Protein AF-A0A1G8EL63-F1 (afdb_monomer_lite)

Foldseek 3Di:
DDPPDDDDPVQADPVVRAGDDDDVVRVVRRVSVVVLVVLLVVLQVVCVVVVHDDDPVSSVCVSVVVVPPQDWLLVLLVVVLVVVVVCDPPPDDPVRSVLSVVLSVLVQVLCCVPVVDSTDGLAPDALCVLVSQLVCCCPVVVDDLQSSLVSSVSSQVSNVVCV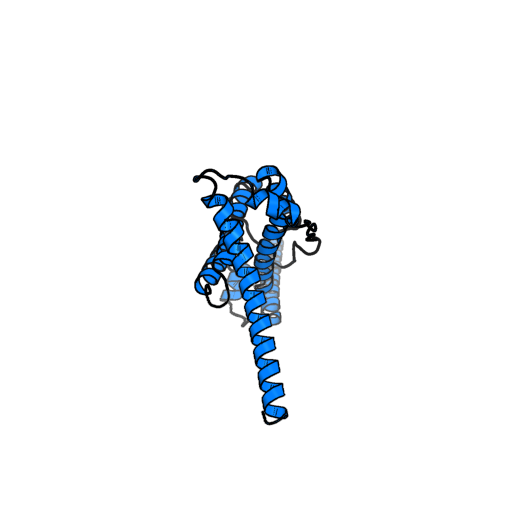VVVSYDDRRCPVPDRDHDDDPDDDQDPVNVVVVVPDPDPPVCCVVVVVVVVVVVVVVVVVVVVVVVVVVVVVVVVCVVVVD

pLDDT: mean 79.7, std 14.16, range [47.16, 96.81]

Organism: NCBI:txid405671

Structure (mmCIF, N/CA/C/O backbone):
data_AF-A0A1G8EL63-F1
#
_entry.id   AF-A0A1G8EL63-F1
#
loop_
_atom_site.group_PDB
_atom_site.id
_atom_site.type_symbol
_atom_site.label_atom_id
_atom_site.label_alt_id
_atom_site.label_comp_id
_atom_site.label_a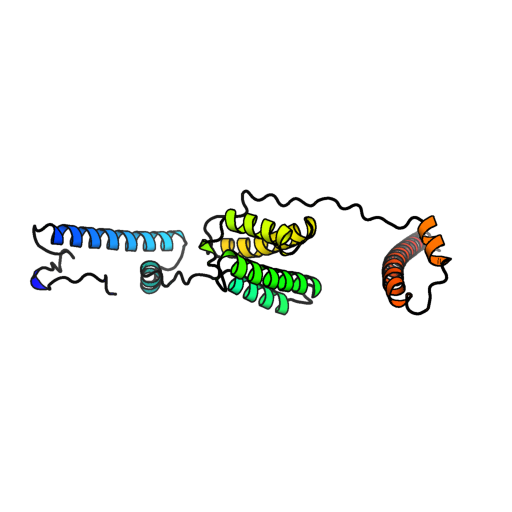sym_id
_atom_site.label_entity_id
_atom_site.label_seq_id
_atom_site.pdbx_PDB_ins_code
_atom_site.Cartn_x
_atom_site.Cartn_y
_atom_site.Cartn_z
_atom_site.occupancy
_atom_site.B_iso_or_equiv
_atom_site.auth_seq_id
_atom_site.auth_comp_id
_atom_site.auth_asym_id
_atom_site.auth_atom_id
_atom_site.pdbx_PDB_model_num
ATOM 1 N N . MET A 1 1 ? -16.552 -9.475 30.074 1.00 50.31 1 MET A N 1
ATOM 2 C CA . MET A 1 1 ? -16.210 -8.304 29.230 1.00 50.31 1 MET A CA 1
ATOM 3 C C . MET A 1 1 ? -16.552 -7.077 30.056 1.00 50.31 1 MET A C 1
ATOM 5 O O . MET A 1 1 ? -17.658 -7.038 30.574 1.00 50.31 1 MET A O 1
ATOM 9 N N . ALA A 1 2 ? -15.619 -6.154 30.283 1.00 59.19 2 ALA A N 1
ATOM 10 C CA . ALA A 1 2 ? -15.883 -4.979 31.113 1.00 59.19 2 ALA A CA 1
ATOM 11 C C . ALA A 1 2 ? -16.175 -3.773 30.214 1.00 59.19 2 ALA A C 1
ATOM 13 O O . ALA A 1 2 ? -15.337 -3.397 29.401 1.00 59.19 2 ALA A O 1
ATOM 14 N N . ILE A 1 3 ? -17.345 -3.158 30.382 1.00 67.31 3 ILE A N 1
ATOM 15 C CA . ILE A 1 3 ? -17.817 -1.971 29.636 1.00 67.31 3 ILE A CA 1
ATOM 16 C C . ILE A 1 3 ? -17.129 -0.666 30.093 1.00 67.31 3 ILE A C 1
ATOM 18 O O . ILE A 1 3 ? -17.584 0.428 29.788 1.00 67.31 3 ILE A O 1
ATOM 22 N N . GLN A 1 4 ? -16.050 -0.781 30.878 1.00 71.62 4 GLN A N 1
ATOM 23 C CA . GLN A 1 4 ? -15.274 0.300 31.508 1.00 71.62 4 GLN A CA 1
ATOM 24 C C . GLN A 1 4 ? -16.064 1.325 32.348 1.00 71.62 4 GLN A C 1
ATOM 26 O O . GLN A 1 4 ? -15.473 2.241 32.911 1.00 71.62 4 GLN A O 1
ATOM 31 N N . ARG A 1 5 ? -17.374 1.140 32.526 1.00 73.81 5 ARG A N 1
ATOM 32 C CA . ARG A 1 5 ? -18.202 1.872 33.488 1.00 73.81 5 ARG A CA 1
ATOM 33 C C . ARG A 1 5 ? -18.641 0.939 34.613 1.00 73.81 5 ARG A C 1
ATOM 35 O O . ARG A 1 5 ? -18.964 -0.222 34.370 1.00 73.81 5 ARG A O 1
ATOM 42 N N . LYS A 1 6 ? -18.621 1.449 35.845 1.00 78.38 6 LYS A N 1
ATOM 43 C CA . LYS A 1 6 ? -18.982 0.712 37.063 1.00 78.38 6 LYS A CA 1
ATOM 44 C C . LYS A 1 6 ? -20.303 1.241 37.615 1.00 78.38 6 LYS A C 1
ATOM 46 O O . LYS A 1 6 ? -20.587 2.430 37.507 1.00 78.38 6 LYS A O 1
ATOM 51 N N . CYS A 1 7 ? -21.082 0.355 38.220 1.00 78.94 7 CYS A N 1
ATOM 52 C CA . CYS A 1 7 ? -22.328 0.676 38.906 1.00 78.94 7 CYS A CA 1
ATOM 53 C C . CYS A 1 7 ? -22.314 -0.000 40.282 1.00 78.94 7 CYS A C 1
ATOM 55 O O . CYS A 1 7 ? -21.786 -1.106 40.415 1.00 78.94 7 CYS A O 1
ATOM 57 N N . SER A 1 8 ? -22.869 0.663 41.297 1.00 80.44 8 SER A N 1
ATOM 58 C CA . SER A 1 8 ? -23.090 0.056 42.613 1.00 80.44 8 SER A CA 1
ATOM 59 C C . SER A 1 8 ? -24.146 -1.054 42.497 1.00 80.44 8 SER A C 1
ATOM 61 O O . SER A 1 8 ? -25.205 -0.785 41.924 1.00 80.44 8 SER A O 1
ATOM 63 N N . PRO A 1 9 ? -23.924 -2.255 43.065 1.00 78.50 9 PRO A N 1
ATOM 64 C CA . PRO A 1 9 ? -24.863 -3.379 42.961 1.00 78.50 9 PRO A CA 1
ATOM 65 C C . PRO A 1 9 ? -26.286 -3.039 43.423 1.00 78.50 9 PRO A C 1
ATOM 67 O O . PRO A 1 9 ? -27.256 -3.456 42.804 1.00 78.50 9 PRO A O 1
ATOM 70 N N . GLU A 1 10 ? -26.408 -2.200 44.451 1.00 80.38 10 GLU A N 1
ATOM 71 C CA . GLU A 1 10 ? -27.679 -1.731 45.027 1.00 80.38 10 GLU A CA 1
ATOM 72 C C . GLU A 1 10 ? -28.549 -0.938 44.043 1.00 80.38 10 GLU A C 1
ATOM 74 O O . GLU A 1 10 ? -29.770 -0.899 44.163 1.00 80.38 10 GLU A O 1
ATOM 79 N N . LYS A 1 11 ? -27.920 -0.280 43.064 1.00 80.00 11 LYS A N 1
ATOM 80 C CA . LYS A 1 11 ? -28.603 0.548 42.062 1.00 80.00 11 LYS A CA 1
ATOM 81 C C . LYS A 1 11 ? -28.827 -0.208 40.758 1.00 80.00 11 LYS A C 1
ATOM 83 O O . LYS A 1 11 ? -29.347 0.378 39.815 1.00 80.00 11 LYS A O 1
ATOM 88 N N . TRP A 1 12 ? -28.436 -1.476 40.669 1.00 86.06 12 TRP A N 1
ATOM 89 C CA . TRP A 1 12 ? -28.591 -2.286 39.468 1.00 86.06 12 TRP A CA 1
ATOM 90 C C . TRP A 1 12 ? -29.893 -3.087 39.502 1.00 86.06 12 TRP A C 1
ATOM 92 O O . TRP A 1 12 ? -30.154 -3.840 40.436 1.00 86.06 12 TRP A O 1
ATOM 102 N N . ASN A 1 13 ? -30.712 -2.969 38.457 1.00 84.88 13 ASN A N 1
ATOM 103 C CA . ASN A 1 13 ? -31.883 -3.817 38.279 1.00 84.88 13 ASN A CA 1
ATOM 104 C C . ASN A 1 13 ? -31.536 -5.015 37.396 1.00 84.88 13 ASN A C 1
ATOM 106 O O . ASN A 1 13 ? -31.496 -4.895 36.172 1.00 84.88 13 ASN A O 1
ATOM 110 N N . THR A 1 14 ? -31.358 -6.189 38.001 1.00 80.06 14 THR A N 1
ATOM 111 C CA . THR A 1 14 ? -31.020 -7.423 37.274 1.00 80.06 14 THR A CA 1
ATOM 112 C C . THR A 1 14 ? -32.102 -7.847 36.280 1.00 80.06 14 THR A C 1
ATOM 114 O O . THR A 1 14 ? -31.771 -8.331 35.204 1.00 80.06 14 THR A O 1
ATOM 117 N N . ARG A 1 15 ? -33.391 -7.626 36.589 1.00 78.69 15 ARG A N 1
ATOM 118 C CA . ARG A 1 15 ? -34.501 -7.971 35.679 1.00 78.69 15 ARG A CA 1
ATOM 119 C C . ARG A 1 15 ? -34.556 -7.069 34.451 1.00 78.69 15 ARG A C 1
ATOM 121 O O . ARG A 1 15 ? -34.859 -7.548 33.367 1.00 78.69 15 ARG A O 1
ATOM 128 N N . LYS A 1 16 ? -34.310 -5.769 34.624 1.00 76.75 16 LYS A N 1
ATOM 129 C CA . LYS A 1 16 ? -34.377 -4.780 33.536 1.00 76.75 16 LYS A CA 1
ATOM 130 C C . LYS A 1 16 ? -33.037 -4.552 32.831 1.00 76.75 16 LYS A C 1
ATOM 132 O O . LYS A 1 16 ? -33.018 -3.913 31.787 1.00 76.75 16 LYS A O 1
ATOM 137 N N . GLY A 1 17 ? -31.928 -5.040 33.390 1.00 78.94 17 GLY A N 1
ATOM 138 C CA . GLY A 1 17 ? -30.587 -4.826 32.843 1.00 78.94 17 GLY A CA 1
ATOM 139 C C . GLY A 1 17 ? -30.173 -3.351 32.813 1.00 78.94 17 GLY A C 1
ATOM 140 O O . GLY A 1 17 ? -29.439 -2.941 31.916 1.00 78.94 17 GLY A O 1
ATOM 141 N N . CYS A 1 18 ? -30.670 -2.542 33.753 1.00 80.75 18 CYS A N 1
ATOM 142 C CA . CYS A 1 18 ? -30.445 -1.098 33.797 1.00 80.75 18 CYS A CA 1
ATOM 143 C C . CYS A 1 18 ? -30.212 -0.605 35.230 1.00 80.75 18 CYS A C 1
ATOM 145 O O . CYS A 1 18 ? -30.605 -1.247 36.205 1.00 80.75 18 CYS A O 1
ATOM 147 N N . MET A 1 19 ? -29.609 0.572 35.370 1.00 84.56 19 MET A N 1
ATOM 148 C CA . MET A 1 19 ? -29.453 1.243 36.657 1.00 84.56 19 MET A CA 1
ATOM 149 C C . MET A 1 19 ? -30.762 1.947 37.058 1.00 84.56 19 MET A C 1
ATOM 151 O O . MET A 1 19 ? -31.431 2.559 36.224 1.00 84.56 19 MET A O 1
ATOM 155 N N . VAL A 1 20 ? -31.144 1.844 38.331 1.00 82.00 20 VAL A N 1
ATOM 156 C CA . VAL A 1 20 ? -32.354 2.433 38.920 1.00 82.00 20 VAL A CA 1
ATOM 157 C C . VAL A 1 20 ? -32.022 3.787 39.530 1.00 82.00 20 VAL A C 1
ATOM 159 O O . VAL A 1 20 ? -31.071 3.927 40.299 1.00 82.00 20 VAL A O 1
ATOM 162 N N . GLY A 1 21 ? -32.828 4.790 39.200 1.00 82.31 21 GLY A N 1
ATOM 163 C CA . GLY A 1 21 ? -32.719 6.131 39.759 1.00 82.31 21 GLY A CA 1
ATOM 164 C C . GLY A 1 21 ? -33.153 7.203 38.769 1.00 82.31 21 GLY A C 1
ATOM 165 O O . GLY A 1 21 ? -33.246 6.968 37.568 1.00 82.31 21 GLY A O 1
ATOM 166 N N . THR A 1 22 ? -33.421 8.393 39.296 1.00 80.31 22 THR A N 1
ATOM 167 C CA . THR A 1 22 ? -33.906 9.553 38.532 1.00 80.31 22 THR A CA 1
ATOM 168 C C . THR A 1 22 ? -32.808 10.564 38.202 1.00 80.31 22 THR A C 1
ATOM 170 O O . THR A 1 22 ? -33.038 11.466 37.399 1.00 80.31 22 THR A O 1
ATOM 173 N N . LYS A 1 23 ? -31.613 10.410 38.795 1.00 86.69 23 LYS A N 1
ATOM 174 C CA . LYS A 1 23 ? -30.457 11.292 38.574 1.00 86.69 23 LYS A CA 1
ATOM 175 C C . LYS A 1 23 ? -29.978 11.222 37.124 1.00 86.69 23 LYS A C 1
ATOM 177 O O . LYS A 1 23 ? -29.984 10.149 36.522 1.00 86.69 23 LYS A O 1
ATOM 182 N N . ASP A 1 24 ? -29.470 12.331 36.600 1.00 82.81 24 ASP A N 1
ATOM 183 C CA . ASP A 1 24 ? -29.005 12.389 35.209 1.00 82.81 24 ASP A CA 1
ATOM 184 C C . ASP A 1 24 ? -27.828 11.446 34.933 1.00 82.81 24 ASP A C 1
ATOM 186 O O . ASP A 1 24 ? -27.796 10.806 33.887 1.00 82.81 24 ASP A O 1
ATOM 190 N N . SER A 1 25 ? -26.959 11.202 35.920 1.00 82.44 25 SER A N 1
ATOM 191 C CA . SER A 1 25 ? -25.900 10.188 35.811 1.00 82.44 25 SER A CA 1
ATOM 192 C C . SER A 1 25 ? -26.428 8.764 35.579 1.00 82.44 25 SER A C 1
ATOM 194 O O . SER A 1 25 ? -25.782 7.963 34.904 1.00 82.44 25 SER A O 1
ATOM 196 N N . VAL A 1 26 ? -27.619 8.441 36.097 1.00 84.44 26 VAL A N 1
ATOM 197 C CA . VAL A 1 26 ? -28.290 7.150 35.872 1.00 84.44 26 VAL A CA 1
ATOM 198 C C . VAL A 1 26 ? -28.862 7.089 34.45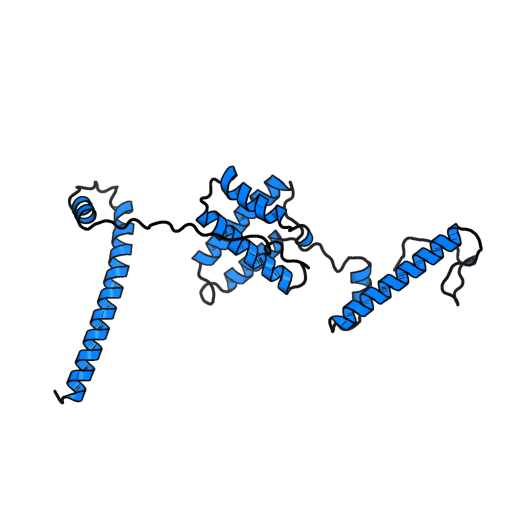7 1.00 84.44 26 VAL A C 1
ATOM 200 O O . VAL A 1 26 ? -28.727 6.066 33.783 1.00 84.44 26 VAL A O 1
ATOM 203 N N . LYS A 1 27 ? -29.458 8.188 33.978 1.00 85.50 27 LYS A N 1
ATOM 204 C CA . LYS A 1 27 ? -29.971 8.287 32.604 1.00 85.50 27 LYS A CA 1
ATOM 205 C C . LYS A 1 27 ? -28.845 8.164 31.580 1.00 85.50 27 LYS A C 1
ATOM 207 O O . LYS A 1 27 ? -28.968 7.367 30.656 1.00 85.50 27 LYS A O 1
ATOM 212 N N . GLU A 1 28 ? -27.732 8.870 31.772 1.00 85.38 28 GLU A N 1
ATOM 213 C CA . GLU A 1 28 ? -26.546 8.774 30.911 1.00 85.38 28 GLU A CA 1
ATOM 214 C C . GLU A 1 28 ? -25.957 7.362 30.889 1.00 85.38 28 GLU A C 1
ATOM 216 O O . GLU A 1 28 ? -25.563 6.857 29.837 1.00 85.38 28 GLU A O 1
ATOM 221 N N . PHE A 1 29 ? -25.898 6.699 32.045 1.00 86.44 29 PHE A N 1
ATOM 222 C CA . PHE A 1 29 ? -25.419 5.324 32.134 1.00 86.44 29 PHE A CA 1
ATOM 223 C C . PHE A 1 29 ? -26.331 4.350 31.378 1.00 86.44 29 PHE A C 1
ATOM 225 O O . PHE A 1 29 ? -25.844 3.518 30.612 1.00 86.44 29 PHE A O 1
ATOM 232 N N . ASN A 1 30 ? -27.648 4.481 31.541 1.00 88.44 30 ASN A N 1
ATOM 233 C CA . ASN A 1 30 ? -28.622 3.658 30.826 1.00 88.44 30 ASN A CA 1
ATOM 234 C C . ASN A 1 30 ? -28.613 3.937 29.316 1.00 88.44 30 ASN A C 1
ATOM 236 O O . ASN A 1 30 ? -28.680 2.996 28.530 1.00 88.44 30 ASN A O 1
ATOM 240 N N . ALA A 1 31 ? -28.458 5.195 28.900 1.00 87.12 31 ALA A N 1
ATOM 241 C CA . ALA A 1 31 ? -28.302 5.562 27.495 1.00 87.12 31 ALA A CA 1
ATOM 242 C C . ALA A 1 31 ? -27.031 4.948 26.887 1.00 87.12 31 ALA A C 1
ATOM 244 O O . ALA A 1 31 ? -27.071 4.404 25.785 1.00 87.12 31 ALA A O 1
ATOM 245 N N . TYR A 1 32 ? -25.917 4.961 27.626 1.00 86.50 32 TYR A N 1
ATOM 246 C CA . TYR A 1 32 ? -24.683 4.290 27.217 1.00 86.50 32 TYR A CA 1
ATOM 247 C C . TYR A 1 32 ? -24.869 2.773 27.072 1.00 86.50 32 TYR A C 1
ATOM 249 O O . TYR A 1 32 ? -24.422 2.196 26.082 1.00 86.50 32 TYR A O 1
ATOM 257 N N . LEU A 1 33 ? -25.545 2.124 28.026 1.00 86.44 33 LEU A N 1
ATOM 258 C CA . LEU A 1 33 ? -25.856 0.693 27.947 1.00 86.44 33 LEU A CA 1
ATOM 259 C C . LEU A 1 33 ? -26.724 0.359 26.736 1.00 86.44 33 LEU A C 1
ATOM 261 O O . LEU A 1 33 ? -26.446 -0.621 26.047 1.00 86.44 33 LEU A O 1
ATOM 265 N N . LEU A 1 34 ? -27.737 1.180 26.460 1.00 87.31 34 LEU A N 1
ATOM 266 C CA . LEU A 1 34 ? -28.600 1.005 25.300 1.00 87.31 34 LEU A CA 1
ATOM 267 C C . LEU A 1 34 ? -27.800 1.145 24.001 1.00 87.31 34 LEU A C 1
ATOM 269 O O . LEU A 1 34 ? -27.847 0.255 23.161 1.00 87.31 34 LEU A O 1
ATOM 273 N N . ALA A 1 35 ? -26.987 2.197 23.868 1.00 86.25 35 ALA A N 1
ATOM 274 C CA . ALA A 1 35 ? -26.111 2.384 22.711 1.00 86.25 35 ALA A CA 1
ATOM 275 C C . ALA A 1 35 ? -25.130 1.212 22.531 1.00 86.25 35 ALA A C 1
ATOM 277 O O . ALA A 1 35 ? -24.866 0.771 21.411 1.00 86.25 35 ALA A O 1
ATOM 278 N N . PHE A 1 36 ? -24.608 0.673 23.635 1.00 85.50 36 PHE A N 1
ATOM 279 C CA . PHE A 1 36 ? -23.743 -0.500 23.616 1.00 85.50 36 PHE A CA 1
ATOM 280 C C . PHE A 1 36 ? -24.485 -1.748 23.120 1.00 85.50 36 PHE A C 1
ATOM 282 O O . PHE A 1 36 ? -23.966 -2.448 22.254 1.00 85.50 36 PHE A O 1
ATOM 289 N N . GLN A 1 37 ? -25.699 -2.009 23.617 1.00 87.31 37 GLN A N 1
ATOM 290 C CA . GLN A 1 37 ? -26.547 -3.107 23.141 1.00 87.31 37 GLN A CA 1
ATOM 291 C C . GLN A 1 37 ? -26.876 -2.963 21.654 1.00 87.31 37 GLN A C 1
ATOM 293 O O . GLN A 1 37 ? -26.709 -3.922 20.905 1.00 87.31 37 GLN A O 1
ATOM 298 N N . THR A 1 38 ? -27.262 -1.769 21.202 1.00 88.06 38 THR A N 1
ATOM 299 C CA . THR A 1 38 ? -27.518 -1.496 19.781 1.00 88.06 38 THR A CA 1
ATOM 300 C C . THR A 1 38 ? -26.311 -1.868 18.926 1.00 88.06 38 THR A C 1
ATOM 302 O O . THR A 1 38 ? -26.453 -2.586 17.942 1.00 88.06 38 THR A O 1
ATOM 305 N N . LYS A 1 39 ? -25.102 -1.492 19.353 1.00 85.06 39 LYS A N 1
ATOM 306 C CA . LYS A 1 39 ? -23.861 -1.826 18.644 1.00 85.06 39 LYS A CA 1
ATOM 307 C C . LYS A 1 39 ? -23.580 -3.334 18.585 1.00 85.06 39 LYS A C 1
ATOM 309 O O . LYS A 1 39 ? -23.062 -3.819 17.581 1.00 85.06 39 LYS A O 1
ATOM 314 N N . VAL A 1 40 ? -23.916 -4.087 19.639 1.00 86.75 40 VAL A N 1
ATOM 315 C CA . VAL A 1 40 ? -23.847 -5.563 19.632 1.00 86.75 40 VAL A CA 1
ATOM 316 C C . VAL A 1 40 ? -24.766 -6.121 18.545 1.00 86.75 40 VAL A C 1
ATOM 318 O O . VAL A 1 40 ? -24.323 -6.931 17.729 1.00 86.75 40 VAL A O 1
ATOM 321 N N . TYR A 1 41 ? -26.021 -5.667 18.513 1.00 88.69 41 TYR A N 1
ATOM 322 C CA . TYR A 1 41 ? -27.010 -6.131 17.541 1.00 88.69 41 TYR A CA 1
ATOM 323 C C . TYR A 1 41 ? -26.654 -5.733 16.105 1.00 88.69 41 TYR A C 1
ATOM 325 O O . TYR A 1 41 ? -26.840 -6.531 15.190 1.00 88.69 41 TYR A O 1
ATOM 333 N N . GLU A 1 42 ? -26.086 -4.547 15.891 1.00 86.62 42 GLU A N 1
ATOM 334 C CA . GLU A 1 42 ? -25.569 -4.123 14.584 1.00 86.62 42 GLU A CA 1
ATOM 335 C C . GLU A 1 42 ? -24.455 -5.048 14.084 1.00 86.62 42 GLU A C 1
ATOM 337 O O . GLU A 1 42 ? -24.495 -5.496 12.939 1.00 86.62 42 GLU A O 1
ATOM 342 N N . ILE A 1 43 ? -23.488 -5.386 14.945 1.00 83.06 43 ILE A N 1
ATOM 343 C CA . ILE A 1 43 ? -22.404 -6.320 14.604 1.00 83.06 43 ILE A CA 1
ATOM 344 C C . ILE A 1 43 ? -22.974 -7.702 14.287 1.00 83.06 43 ILE A C 1
ATOM 346 O O . ILE A 1 43 ? -22.622 -8.288 13.266 1.00 83.06 43 ILE A O 1
ATOM 350 N N . GLN A 1 44 ? -23.881 -8.208 15.124 1.00 85.44 44 GLN A N 1
ATOM 351 C CA . GLN A 1 44 ? -24.549 -9.486 14.885 1.00 85.44 44 GLN A CA 1
ATOM 352 C C . GLN A 1 44 ? -25.278 -9.491 13.534 1.00 85.44 44 GLN A C 1
ATOM 354 O O . GLN A 1 44 ? -25.156 -10.445 12.768 1.00 85.44 44 GLN A O 1
ATOM 359 N N . ARG A 1 45 ? -25.997 -8.412 13.212 1.00 85.88 45 ARG A N 1
ATOM 360 C CA . ARG A 1 45 ? -26.716 -8.265 11.945 1.00 85.88 45 ARG A CA 1
ATOM 361 C C . ARG A 1 45 ? -25.769 -8.201 10.745 1.00 85.88 45 ARG A C 1
ATOM 363 O O . ARG A 1 45 ? -26.069 -8.818 9.725 1.00 85.88 45 ARG A O 1
ATOM 370 N N . SER A 1 46 ? -24.633 -7.507 10.859 1.00 81.88 46 SER A N 1
ATOM 371 C CA . SER A 1 46 ? -23.592 -7.487 9.816 1.00 81.88 46 SER A CA 1
ATOM 372 C C . SER A 1 46 ? -23.057 -8.893 9.554 1.00 81.88 46 SER A C 1
ATOM 374 O O . SER A 1 46 ? -23.043 -9.337 8.412 1.00 81.88 46 SER A O 1
ATOM 376 N N . LEU A 1 47 ? -22.716 -9.633 10.616 1.00 82.19 47 LEU A N 1
ATOM 377 C CA . LEU A 1 47 ? -22.192 -10.998 10.510 1.00 82.19 47 LEU A CA 1
ATOM 378 C C . LEU A 1 47 ? -23.185 -11.952 9.834 1.00 82.19 47 LEU A C 1
ATOM 380 O O . LEU A 1 47 ? -22.788 -12.716 8.958 1.00 82.19 47 LEU A O 1
ATOM 384 N N . LEU A 1 48 ? -24.472 -11.857 10.187 1.00 84.81 48 LEU A N 1
ATOM 385 C CA . LEU A 1 48 ? -25.539 -12.628 9.542 1.00 84.81 48 LEU A CA 1
ATOM 386 C C . LEU A 1 48 ? -25.698 -12.272 8.060 1.00 84.81 48 LEU A C 1
ATOM 388 O O . LEU A 1 48 ? -25.854 -13.161 7.229 1.00 84.81 48 LEU A O 1
ATOM 392 N N . THR A 1 49 ? -25.627 -10.982 7.721 1.00 81.62 49 THR A N 1
ATOM 393 C CA . THR A 1 49 ? -25.731 -10.507 6.329 1.00 81.62 49 THR A CA 1
ATOM 394 C C . THR A 1 49 ? -24.548 -10.985 5.483 1.00 81.62 49 THR A C 1
ATOM 396 O O . THR A 1 49 ? -24.699 -11.273 4.300 1.00 81.62 49 THR A O 1
ATOM 399 N N . GLU A 1 50 ? -23.368 -11.102 6.090 1.00 77.12 50 GLU A N 1
ATOM 400 C CA . GLU A 1 50 ? -22.150 -11.606 5.453 1.00 77.12 50 GLU A CA 1
ATOM 401 C C . GLU A 1 50 ? -22.099 -13.140 5.343 1.00 77.12 50 GLU A C 1
ATOM 403 O O . GLU A 1 50 ? -21.168 -13.663 4.732 1.00 77.12 50 GLU A O 1
ATOM 408 N N . GLY A 1 51 ? -23.078 -13.859 5.908 1.00 75.12 51 GLY A N 1
ATOM 409 C CA . GLY A 1 51 ? -23.129 -15.325 5.911 1.00 75.12 51 GLY A CA 1
ATOM 410 C C . GLY A 1 51 ? -22.161 -15.987 6.898 1.00 75.12 51 GLY A C 1
ATOM 411 O O . GLY A 1 51 ? -21.917 -17.188 6.804 1.00 75.12 51 GLY A O 1
ATOM 412 N N . ASN A 1 52 ? -21.600 -15.225 7.841 1.00 73.38 52 ASN A N 1
ATOM 413 C CA . ASN A 1 52 ? -20.693 -15.751 8.857 1.00 73.38 52 ASN A CA 1
ATOM 414 C C . ASN A 1 52 ? -21.478 -16.430 9.990 1.00 73.38 52 ASN A C 1
ATOM 416 O O . ASN A 1 52 ? -22.540 -15.957 10.402 1.00 73.38 52 ASN A O 1
ATOM 420 N N . LEU A 1 53 ? -20.922 -17.507 10.554 1.00 75.00 53 LEU A N 1
ATOM 421 C CA . LEU A 1 53 ? -21.457 -18.108 11.777 1.00 75.00 53 LEU A CA 1
ATOM 422 C C . LEU A 1 53 ? -21.344 -17.104 12.931 1.00 75.00 53 LEU A C 1
ATOM 424 O O . LEU A 1 53 ? -20.273 -16.556 13.204 1.00 75.00 53 LEU A O 1
ATOM 428 N N . VAL A 1 54 ? -22.466 -16.852 13.605 1.00 76.44 54 VAL A N 1
ATOM 429 C CA . VAL A 1 54 ? -22.522 -15.917 14.730 1.00 76.44 54 VAL A CA 1
ATOM 430 C C . VAL A 1 54 ? -21.911 -16.577 15.962 1.00 76.44 54 VAL A C 1
ATOM 432 O O . VAL A 1 54 ? -22.571 -17.323 16.679 1.00 76.44 54 VAL A O 1
ATOM 435 N N . ASP A 1 55 ? -20.642 -16.273 16.206 1.00 80.12 55 ASP A N 1
ATOM 436 C CA . ASP A 1 55 ? -19.903 -16.690 17.394 1.00 80.12 55 ASP A CA 1
ATOM 437 C C . ASP A 1 55 ? -19.805 -15.520 18.403 1.00 80.12 55 ASP A C 1
ATOM 439 O O . ASP A 1 55 ? -19.387 -14.413 18.032 1.00 80.12 55 ASP A O 1
ATOM 443 N N . PRO A 1 56 ? -20.166 -15.716 19.688 1.00 78.88 56 PRO A N 1
ATOM 444 C CA . PRO A 1 56 ? -19.958 -14.724 20.740 1.00 78.88 56 PRO A CA 1
ATOM 445 C C . PRO A 1 56 ? -18.523 -14.187 20.822 1.00 78.88 56 PRO A C 1
ATOM 447 O O . PRO A 1 56 ? -18.337 -13.001 21.118 1.00 78.88 56 PRO A O 1
ATOM 450 N N . GLU A 1 57 ? -17.496 -14.999 20.539 1.00 76.81 57 GLU A N 1
ATOM 451 C CA . GLU A 1 57 ? -16.117 -14.502 20.498 1.00 76.81 57 GLU A CA 1
ATOM 452 C C . GLU A 1 57 ? -15.868 -13.582 19.303 1.00 76.81 57 GLU A C 1
ATOM 454 O O . GLU A 1 57 ? -15.146 -12.593 19.440 1.00 76.81 57 GLU A O 1
ATOM 459 N N . LEU A 1 58 ? -16.478 -13.861 18.152 1.00 72.50 58 LEU A N 1
ATOM 460 C CA . LEU A 1 58 ? -16.404 -13.023 16.955 1.00 72.50 58 LEU A CA 1
ATOM 461 C C . LEU A 1 58 ? -17.094 -11.670 17.171 1.00 72.50 58 LEU A C 1
ATOM 463 O O . LEU A 1 58 ? -16.528 -10.625 16.839 1.00 72.50 58 LEU A O 1
ATOM 467 N N . ILE A 1 59 ? -18.269 -11.660 17.810 1.00 78.75 59 ILE A N 1
ATOM 468 C CA . ILE A 1 59 ? -18.943 -10.421 18.232 1.00 78.75 59 ILE A CA 1
ATOM 469 C C . ILE A 1 59 ? -18.042 -9.656 19.203 1.00 78.75 59 ILE A C 1
ATOM 471 O O . ILE A 1 59 ? -17.786 -8.468 19.013 1.00 78.75 59 ILE A O 1
ATOM 475 N N . LYS A 1 60 ? -17.496 -10.333 20.221 1.00 77.50 60 LYS A N 1
ATOM 476 C CA . LYS A 1 60 ? -16.602 -9.732 21.219 1.00 77.50 60 LYS A CA 1
ATOM 477 C C . LYS A 1 60 ? -15.361 -9.110 20.573 1.00 77.50 60 LYS A C 1
ATOM 479 O O . LYS A 1 60 ? -14.977 -7.997 20.948 1.00 77.50 60 LYS A O 1
ATOM 484 N N . ARG A 1 61 ? -14.741 -9.800 19.611 1.00 70.00 61 ARG A N 1
ATOM 485 C CA . ARG A 1 61 ? -13.575 -9.336 18.842 1.00 70.00 61 ARG A CA 1
ATOM 486 C C . ARG A 1 61 ? -13.904 -8.117 17.985 1.00 70.00 61 ARG A C 1
ATOM 488 O O . ARG A 1 61 ? -13.159 -7.137 18.032 1.00 70.00 61 ARG A O 1
ATOM 495 N N . ASN A 1 62 ? -15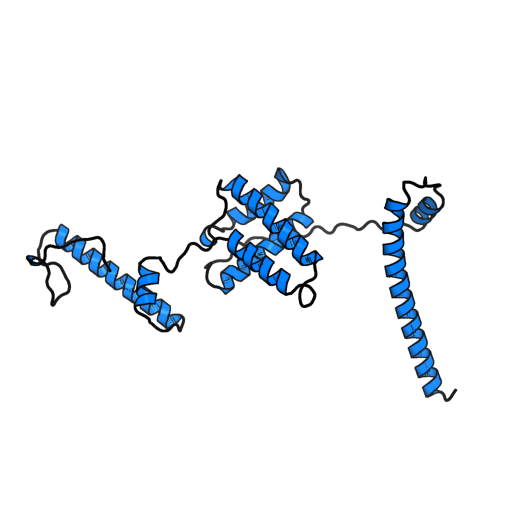.035 -8.131 17.282 1.00 70.38 62 ASN A N 1
ATOM 496 C CA . ASN A 1 62 ? -15.511 -6.990 16.496 1.00 70.38 62 ASN A CA 1
ATOM 497 C C . ASN A 1 62 ? -15.826 -5.774 17.374 1.00 70.38 62 ASN A C 1
ATOM 499 O O . ASN A 1 62 ? -15.489 -4.640 17.033 1.00 70.38 62 ASN A O 1
ATOM 503 N N . LEU A 1 63 ? -16.404 -6.017 18.547 1.00 74.19 63 LEU A N 1
ATOM 504 C CA . LEU A 1 63 ? -16.874 -4.980 19.453 1.00 74.19 63 LEU A CA 1
ATOM 505 C C . LEU A 1 63 ? -15.747 -4.318 20.259 1.00 74.19 63 LEU A C 1
ATOM 507 O O . LEU A 1 63 ? -15.787 -3.114 20.497 1.00 74.19 63 LEU A O 1
ATOM 511 N N . THR A 1 64 ? -14.707 -5.076 20.621 1.00 65.12 64 THR A N 1
ATOM 512 C CA . THR A 1 64 ? -13.461 -4.530 21.205 1.00 65.12 64 THR A CA 1
ATOM 513 C C . THR A 1 64 ? -12.494 -3.973 20.163 1.00 65.12 64 THR A C 1
ATOM 515 O O . THR A 1 64 ? -11.455 -3.434 20.532 1.00 65.12 64 THR A O 1
ATOM 518 N N . GLY A 1 65 ? -12.802 -4.111 18.870 1.00 56.50 65 GLY A N 1
ATOM 519 C CA . GLY A 1 65 ? -11.901 -3.729 17.784 1.00 56.50 65 GLY A CA 1
ATOM 520 C C . GLY A 1 65 ? -10.663 -4.624 17.655 1.00 56.50 65 GLY A C 1
ATOM 521 O O . GLY A 1 65 ? -9.806 -4.327 16.832 1.00 56.50 65 GLY A O 1
ATOM 522 N N . LYS A 1 66 ? -10.566 -5.726 18.416 1.00 50.25 66 LYS A N 1
ATOM 523 C CA . LYS A 1 66 ? -9.438 -6.672 18.355 1.00 50.25 66 LYS A CA 1
ATOM 524 C C . LYS A 1 66 ? -9.393 -7.482 17.058 1.00 50.25 66 LYS A C 1
ATOM 526 O O . LYS A 1 66 ? -8.307 -7.873 16.654 1.00 50.25 66 LYS A O 1
ATOM 531 N N . ASP A 1 67 ? -10.528 -7.670 16.381 1.00 50.03 67 ASP A N 1
ATOM 532 C CA . ASP A 1 67 ? -10.558 -8.257 15.025 1.00 50.03 67 ASP A CA 1
ATOM 533 C C . ASP A 1 67 ? -10.046 -7.283 13.952 1.00 50.03 67 ASP A C 1
ATOM 535 O O . ASP A 1 67 ? -9.717 -7.663 12.834 1.00 50.03 67 ASP A O 1
ATOM 539 N N . ARG A 1 68 ? -9.945 -5.995 14.299 1.00 53.03 68 ARG A N 1
ATOM 540 C CA . ARG A 1 68 ? -9.344 -4.960 13.464 1.00 53.03 68 ARG A CA 1
ATOM 541 C C . ARG A 1 68 ? -7.896 -4.750 13.894 1.00 53.03 68 ARG A C 1
ATOM 543 O O . ARG A 1 68 ? -7.510 -3.607 14.146 1.00 53.03 68 ARG A O 1
ATOM 550 N N . SER A 1 69 ? -7.098 -5.819 13.987 1.00 57.03 69 SER A N 1
ATOM 551 C CA . SER A 1 69 ? -5.649 -5.621 13.958 1.00 57.03 69 SER A CA 1
ATOM 552 C C . SER A 1 69 ? -5.364 -4.763 12.728 1.00 57.03 69 SER A C 1
ATOM 554 O O . SER A 1 69 ? -5.868 -5.030 11.634 1.00 57.03 69 SER A O 1
ATOM 556 N N . ALA A 1 70 ? -4.728 -3.615 12.950 1.00 66.81 70 ALA A N 1
ATOM 557 C CA . ALA A 1 70 ? -4.408 -2.684 11.887 1.00 66.81 70 ALA A CA 1
ATOM 558 C C . ALA A 1 70 ? -3.598 -3.455 10.846 1.00 66.81 70 ALA A C 1
ATOM 560 O O . ALA A 1 70 ? -2.445 -3.783 11.091 1.00 66.81 70 ALA A O 1
ATOM 561 N N . LYS A 1 71 ? -4.229 -3.814 9.726 1.00 84.88 71 LYS A N 1
ATOM 562 C CA . LYS A 1 71 ? -3.532 -4.479 8.637 1.00 84.88 71 LYS A CA 1
ATOM 563 C C . LYS A 1 71 ? -2.577 -3.463 8.036 1.00 84.88 71 LYS A C 1
ATOM 565 O O . LYS A 1 71 ? -3.005 -2.385 7.612 1.00 84.88 71 LYS A O 1
ATOM 570 N N . MET A 1 72 ? -1.296 -3.794 8.077 1.00 90.69 72 MET A N 1
ATOM 571 C CA . MET A 1 72 ? -0.224 -2.922 7.638 1.00 90.69 72 MET A CA 1
ATOM 572 C C . MET A 1 72 ? 0.095 -3.229 6.177 1.00 90.69 72 MET A C 1
ATOM 574 O O . MET A 1 72 ? 0.171 -4.385 5.762 1.00 90.69 72 MET A O 1
ATOM 578 N N . PHE A 1 73 ? 0.166 -2.191 5.350 1.00 94.12 73 PHE A N 1
ATOM 579 C CA . PHE A 1 73 ? 0.206 -2.357 3.904 1.00 94.12 73 PHE A CA 1
ATOM 580 C C . PHE A 1 73 ? 1.537 -2.931 3.421 1.00 94.12 73 PHE A C 1
ATOM 582 O O . PHE A 1 73 ? 1.540 -3.732 2.485 1.00 94.12 73 PHE A O 1
ATOM 589 N N . LEU A 1 74 ? 2.662 -2.531 4.022 1.00 94.44 74 LEU A N 1
ATOM 590 C CA . LEU A 1 74 ? 3.975 -3.026 3.606 1.00 94.44 74 LEU A CA 1
ATOM 591 C C . LEU A 1 74 ? 4.173 -4.479 4.031 1.00 94.44 74 LEU A C 1
ATOM 593 O O . LEU A 1 74 ? 4.693 -5.249 3.230 1.00 94.44 74 LEU A O 1
ATOM 597 N N . GLU A 1 75 ? 3.682 -4.866 5.208 1.00 93.81 75 GLU A N 1
ATOM 598 C CA . GLU A 1 75 ? 3.609 -6.267 5.643 1.00 93.81 75 GLU A CA 1
ATOM 599 C C . GLU A 1 75 ? 2.824 -7.136 4.643 1.00 93.81 75 GLU A C 1
ATOM 601 O O . GLU A 1 75 ? 3.325 -8.154 4.170 1.00 93.81 75 GLU A O 1
ATOM 606 N N . ILE A 1 76 ? 1.633 -6.696 4.220 1.00 93.88 76 ILE A N 1
ATOM 607 C CA . ILE A 1 76 ? 0.839 -7.413 3.203 1.00 93.88 76 ILE A CA 1
ATOM 608 C C . ILE A 1 76 ? 1.590 -7.508 1.870 1.00 93.88 76 ILE A C 1
ATOM 610 O O . ILE A 1 76 ? 1.520 -8.518 1.167 1.00 93.88 76 ILE A O 1
ATOM 614 N N . PHE A 1 77 ? 2.303 -6.449 1.486 1.00 96.44 77 PHE A N 1
ATOM 615 C CA . PHE A 1 77 ? 3.110 -6.450 0.269 1.00 96.44 77 PHE A CA 1
ATOM 616 C C . PHE A 1 77 ? 4.269 -7.459 0.392 1.00 96.44 77 PHE A C 1
ATOM 618 O O . PHE A 1 77 ? 4.548 -8.194 -0.556 1.00 96.44 77 PHE A O 1
ATOM 625 N N . GLU A 1 78 ? 4.934 -7.535 1.544 1.00 96.00 78 GLU A N 1
ATOM 626 C CA . GLU A 1 78 ? 5.974 -8.534 1.822 1.00 96.00 78 GLU A CA 1
ATOM 627 C C . GLU A 1 78 ? 5.447 -9.955 1.692 1.00 96.00 78 GLU A C 1
ATOM 629 O O . GLU A 1 78 ? 5.988 -10.722 0.894 1.00 96.00 78 GLU A O 1
ATOM 634 N N . GLU A 1 79 ? 4.339 -10.263 2.362 1.00 94.62 79 GLU A N 1
ATOM 635 C CA . GLU A 1 79 ? 3.682 -11.567 2.273 1.00 94.62 79 GLU A CA 1
ATOM 636 C C . GLU A 1 79 ? 3.319 -11.910 0.817 1.00 94.62 79 GLU A C 1
ATOM 638 O O . GLU A 1 79 ? 3.550 -13.023 0.335 1.00 94.62 79 GLU A O 1
ATOM 643 N N . HIS A 1 80 ? 2.814 -10.933 0.058 1.00 94.56 80 HIS A N 1
ATOM 644 C CA . HIS A 1 80 ? 2.540 -11.113 -1.365 1.00 94.56 80 HIS A CA 1
ATOM 645 C C . HIS A 1 80 ? 3.802 -11.468 -2.162 1.00 94.56 80 HIS A C 1
ATOM 647 O O . HIS A 1 80 ? 3.763 -12.362 -3.010 1.00 94.56 80 HIS A O 1
ATOM 653 N N . ASN A 1 81 ? 4.925 -10.798 -1.900 1.00 94.75 81 ASN A N 1
ATOM 654 C CA . ASN A 1 81 ? 6.190 -11.074 -2.578 1.00 94.75 81 ASN A CA 1
ATOM 655 C C . ASN A 1 81 ? 6.752 -12.454 -2.213 1.00 94.75 81 ASN A C 1
ATOM 657 O O . ASN A 1 81 ? 7.297 -13.128 -3.087 1.00 94.75 81 ASN A O 1
ATOM 661 N N . GLU A 1 82 ? 6.605 -12.896 -0.965 1.00 95.69 82 GLU A N 1
ATOM 662 C CA . GLU A 1 82 ? 6.991 -14.247 -0.542 1.00 95.69 82 GLU A CA 1
ATOM 663 C C . GLU A 1 82 ? 6.158 -15.316 -1.252 1.00 95.69 82 GLU A C 1
ATOM 665 O O . GLU A 1 82 ? 6.700 -16.284 -1.791 1.00 95.69 82 GLU A O 1
ATOM 670 N N . ASN A 1 83 ? 4.844 -15.109 -1.339 1.00 93.56 83 ASN A N 1
ATOM 671 C CA . ASN A 1 83 ? 3.955 -15.993 -2.085 1.00 93.56 83 ASN A CA 1
ATOM 672 C C . ASN A 1 83 ? 4.304 -16.014 -3.582 1.00 93.56 83 ASN A C 1
ATOM 674 O O . ASN A 1 83 ? 4.371 -17.085 -4.185 1.00 93.56 83 ASN A O 1
ATOM 678 N N . MET A 1 84 ? 4.617 -14.859 -4.180 1.00 93.81 84 MET A N 1
ATOM 679 C CA . MET A 1 84 ? 5.125 -14.790 -5.553 1.00 93.81 84 MET A CA 1
ATOM 680 C C . MET A 1 84 ? 6.445 -15.548 -5.721 1.00 93.81 84 MET A C 1
ATOM 682 O O . MET A 1 84 ? 6.613 -16.228 -6.730 1.00 93.81 84 MET A O 1
ATOM 686 N N . HIS A 1 85 ? 7.366 -15.455 -4.756 1.00 94.12 85 HIS A N 1
ATOM 687 C CA . HIS A 1 85 ? 8.651 -16.158 -4.792 1.00 94.12 85 HIS A CA 1
ATOM 688 C C . HIS A 1 85 ? 8.461 -17.677 -4.863 1.00 94.12 85 HIS A C 1
ATOM 690 O O . HIS A 1 85 ? 9.111 -18.341 -5.667 1.00 94.12 85 HIS A O 1
ATOM 696 N N . ARG A 1 86 ? 7.525 -18.234 -4.085 1.00 94.44 86 ARG A N 1
ATOM 697 C CA . ARG A 1 86 ? 7.190 -19.674 -4.110 1.00 94.44 86 ARG A CA 1
ATOM 698 C C . ARG A 1 86 ? 6.627 -20.147 -5.456 1.00 94.44 86 ARG A C 1
ATOM 700 O O . ARG A 1 86 ? 6.691 -21.334 -5.764 1.00 94.44 86 ARG A O 1
ATOM 707 N N . LEU A 1 87 ? 6.083 -19.227 -6.248 1.00 92.94 87 LEU A N 1
ATOM 708 C CA . LEU A 1 87 ? 5.478 -19.484 -7.556 1.00 92.94 87 LEU A CA 1
ATOM 709 C C . LEU A 1 87 ? 6.403 -19.113 -8.730 1.00 92.94 87 LEU A C 1
ATOM 711 O O . LEU A 1 87 ? 5.979 -19.145 -9.892 1.00 92.94 87 LEU A O 1
ATOM 715 N N . VAL A 1 88 ? 7.667 -18.766 -8.457 1.00 93.44 88 VAL A N 1
ATOM 716 C CA . VAL A 1 88 ? 8.659 -18.508 -9.507 1.00 93.44 88 VAL A CA 1
ATOM 717 C C . VAL A 1 88 ? 8.937 -19.790 -10.292 1.00 93.44 88 VAL A C 1
ATOM 719 O O . VAL A 1 88 ? 9.146 -20.854 -9.719 1.00 93.44 88 VAL A O 1
ATOM 722 N N . GLY A 1 89 ? 8.932 -19.682 -11.621 1.00 87.88 89 GLY A N 1
ATOM 723 C CA . GLY A 1 89 ? 9.099 -20.818 -12.535 1.00 87.88 89 GLY A CA 1
ATOM 724 C C . GLY A 1 89 ? 7.799 -21.557 -12.866 1.00 87.88 89 GLY A C 1
ATOM 725 O O . GLY A 1 89 ? 7.817 -22.430 -13.726 1.00 87.88 89 GLY A O 1
ATOM 726 N N . LYS A 1 90 ? 6.680 -21.184 -12.230 1.00 91.94 90 LYS A N 1
ATOM 727 C CA . LYS A 1 90 ? 5.330 -21.656 -12.570 1.00 91.94 90 LYS A CA 1
ATOM 728 C C . LYS A 1 90 ? 4.503 -20.508 -13.144 1.00 91.94 90 LYS A C 1
ATOM 730 O O . LYS A 1 90 ? 4.374 -20.388 -14.356 1.00 91.94 90 LYS A O 1
ATOM 735 N N . ASP A 1 91 ? 4.060 -19.604 -12.271 1.00 89.12 91 ASP A N 1
ATOM 736 C CA . ASP A 1 91 ? 3.170 -18.492 -12.634 1.00 89.12 91 ASP A CA 1
ATOM 737 C C . ASP A 1 91 ? 3.913 -17.159 -12.774 1.00 89.12 91 ASP A C 1
ATOM 739 O O . ASP A 1 91 ? 3.421 -16.214 -13.395 1.00 89.12 91 ASP A O 1
ATOM 743 N N . TYR A 1 92 ? 5.114 -17.058 -12.194 1.00 91.31 92 TYR A N 1
ATOM 744 C CA . TYR A 1 92 ? 5.901 -15.829 -12.194 1.00 91.31 92 TYR A CA 1
ATOM 745 C C . TYR A 1 92 ? 7.325 -16.044 -12.702 1.00 91.31 92 TYR A C 1
ATOM 747 O O . TYR A 1 92 ? 7.998 -17.025 -12.393 1.00 91.31 92 TYR A O 1
ATOM 755 N N . SER A 1 93 ? 7.822 -15.058 -13.449 1.00 93.38 93 SER A N 1
ATOM 756 C CA . SER A 1 93 ? 9.245 -14.972 -13.779 1.00 93.38 93 SER A CA 1
ATOM 757 C C . SER A 1 93 ? 10.033 -14.336 -12.629 1.00 93.38 93 SER A C 1
ATOM 759 O O . SER A 1 93 ? 9.525 -13.446 -11.936 1.00 93.38 93 SER A O 1
ATOM 761 N N . ALA A 1 94 ? 11.310 -14.703 -12.492 1.00 92.38 94 ALA A N 1
ATOM 762 C CA . ALA A 1 94 ? 12.221 -14.060 -11.543 1.00 92.38 94 ALA A CA 1
ATOM 763 C C . ALA A 1 94 ? 12.304 -12.536 -11.767 1.00 92.38 94 ALA A C 1
ATOM 765 O O . ALA A 1 94 ? 12.269 -11.763 -10.813 1.00 92.38 94 ALA A O 1
ATOM 766 N N . SER A 1 95 ? 12.294 -12.088 -13.032 1.00 92.12 95 SER A N 1
ATOM 767 C CA . SER A 1 95 ? 12.274 -10.659 -13.383 1.00 92.12 95 SER A CA 1
ATOM 768 C C . SER A 1 95 ? 11.043 -9.940 -12.825 1.00 92.12 95 SER A C 1
ATOM 770 O O . SER A 1 95 ? 11.137 -8.807 -12.347 1.00 92.12 95 SER A O 1
ATOM 772 N N . THR A 1 96 ? 9.873 -10.585 -12.864 1.00 91.62 96 THR A N 1
ATOM 773 C CA . THR A 1 96 ? 8.646 -10.025 -12.290 1.00 91.62 96 THR A CA 1
ATOM 774 C C . THR A 1 96 ? 8.796 -9.850 -10.783 1.00 91.62 96 THR A C 1
ATOM 776 O O . THR A 1 96 ? 8.525 -8.756 -10.287 1.00 91.62 96 THR A O 1
ATOM 779 N N . LEU A 1 97 ? 9.296 -10.864 -10.071 1.00 93.81 97 LEU A N 1
ATOM 780 C CA . LEU A 1 97 ? 9.531 -10.777 -8.629 1.00 93.81 97 LEU A CA 1
ATOM 781 C C . LEU A 1 97 ? 10.516 -9.654 -8.276 1.00 93.81 97 LEU A C 1
ATOM 783 O O . LEU A 1 97 ? 10.227 -8.845 -7.396 1.00 93.81 97 LEU A O 1
ATOM 787 N N . THR A 1 98 ? 11.633 -9.526 -8.999 1.00 94.88 98 THR A N 1
ATOM 788 C CA . THR A 1 98 ? 12.600 -8.438 -8.777 1.00 94.88 98 THR A CA 1
ATOM 789 C C . THR A 1 98 ? 11.933 -7.070 -8.893 1.00 94.88 98 THR A C 1
ATOM 791 O O . THR A 1 98 ? 12.153 -6.195 -8.058 1.00 94.88 98 THR A O 1
ATOM 794 N N . LYS A 1 99 ? 11.057 -6.873 -9.887 1.00 93.94 99 LYS A N 1
ATOM 795 C CA . LYS A 1 99 ? 10.324 -5.608 -10.057 1.00 93.94 99 LYS A CA 1
ATOM 796 C C . LYS A 1 99 ? 9.377 -5.323 -8.883 1.00 93.94 99 LYS A C 1
ATOM 798 O O . LYS A 1 99 ? 9.183 -4.155 -8.550 1.00 93.94 99 LYS A O 1
ATOM 803 N N . TYR A 1 100 ? 8.776 -6.349 -8.282 1.00 96.50 100 TYR A N 1
ATOM 804 C CA . TYR A 1 100 ? 7.935 -6.218 -7.087 1.00 96.50 100 TYR A CA 1
ATOM 805 C C . TYR A 1 100 ? 8.762 -5.926 -5.828 1.00 96.50 100 TYR A C 1
ATOM 807 O O . TYR A 1 100 ? 8.426 -5.005 -5.084 1.00 96.50 100 TYR A O 1
ATOM 815 N N . ALA A 1 101 ? 9.897 -6.599 -5.646 1.00 96.12 101 ALA A N 1
ATOM 816 C CA . ALA A 1 101 ? 10.822 -6.335 -4.547 1.00 96.12 101 ALA A CA 1
ATOM 817 C C . ALA A 1 101 ? 11.388 -4.902 -4.596 1.00 96.12 101 ALA A C 1
ATOM 819 O O . ALA A 1 101 ? 11.426 -4.204 -3.582 1.00 96.12 101 ALA A O 1
ATOM 820 N N . THR A 1 102 ? 11.773 -4.410 -5.778 1.00 95.75 102 THR A N 1
ATOM 821 C CA . THR A 1 102 ? 12.233 -3.020 -5.958 1.00 95.75 102 THR A CA 1
ATOM 822 C C . THR A 1 102 ? 11.115 -2.009 -5.687 1.00 95.75 102 THR A C 1
ATOM 824 O O . THR A 1 102 ? 11.360 -0.948 -5.103 1.00 95.75 102 THR A O 1
ATOM 827 N N . CYS A 1 103 ? 9.876 -2.347 -6.063 1.00 96.31 103 CYS A N 1
ATOM 828 C CA . CYS A 1 103 ? 8.698 -1.546 -5.738 1.00 96.31 103 CYS A CA 1
ATOM 829 C C . CYS A 1 103 ? 8.509 -1.416 -4.226 1.00 96.31 103 CYS A C 1
ATOM 831 O O . CYS A 1 103 ? 8.417 -0.297 -3.726 1.00 96.31 103 CYS A O 1
ATOM 833 N N . LEU A 1 104 ? 8.539 -2.535 -3.503 1.00 96.81 104 LEU A N 1
ATOM 834 C CA . LEU A 1 104 ? 8.422 -2.569 -2.047 1.00 96.81 104 LEU A CA 1
ATOM 835 C C . LEU A 1 104 ? 9.515 -1.740 -1.358 1.00 96.81 104 LEU A C 1
ATOM 837 O O . LEU A 1 104 ? 9.214 -0.930 -0.486 1.00 96.81 104 LEU A O 1
ATOM 841 N N . LYS A 1 105 ? 10.777 -1.874 -1.784 1.00 96.00 105 LYS A N 1
ATOM 842 C CA . LYS A 1 105 ? 11.891 -1.076 -1.237 1.00 96.00 105 LYS A CA 1
ATOM 843 C C . LYS A 1 105 ? 11.653 0.425 -1.399 1.00 96.00 105 LYS A C 1
ATOM 845 O O . LYS A 1 105 ? 11.872 1.194 -0.468 1.00 96.00 105 LYS A O 1
ATOM 850 N N . SER A 1 106 ? 11.190 0.844 -2.574 1.00 94.75 106 SER A N 1
ATOM 851 C CA . SER A 1 106 ? 10.910 2.260 -2.843 1.00 94.75 106 SER A CA 1
ATOM 852 C C . SER A 1 106 ? 9.716 2.764 -2.036 1.00 94.75 106 SER A C 1
ATOM 854 O O . SER A 1 106 ? 9.725 3.900 -1.568 1.00 94.75 106 SER A O 1
ATOM 856 N N . LEU A 1 107 ? 8.715 1.908 -1.833 1.00 95.75 107 LEU A N 1
ATOM 857 C CA . LEU A 1 107 ? 7.537 2.222 -1.042 1.00 95.75 107 LEU A CA 1
ATOM 858 C C . LEU A 1 107 ? 7.862 2.367 0.453 1.00 95.75 107 LEU A C 1
ATOM 860 O O . LEU A 1 107 ? 7.405 3.325 1.066 1.00 95.75 107 LEU A O 1
ATOM 864 N N . LYS A 1 108 ? 8.714 1.501 1.019 1.00 95.94 108 LYS A N 1
ATOM 865 C CA . LYS A 1 108 ? 9.236 1.650 2.392 1.00 95.94 108 LYS A CA 1
ATOM 866 C C . LYS A 1 108 ? 9.885 3.017 2.608 1.00 95.94 108 LYS A C 1
ATOM 868 O O . LYS A 1 108 ? 9.583 3.706 3.577 1.00 95.94 108 LYS A O 1
ATOM 873 N N . LEU A 1 109 ? 10.733 3.440 1.668 1.00 95.62 109 LEU A N 1
ATOM 874 C CA . LEU A 1 109 ? 11.381 4.753 1.730 1.00 95.62 109 LEU A CA 1
ATOM 875 C C . LEU A 1 109 ? 10.376 5.905 1.632 1.00 95.62 109 LEU A C 1
ATOM 877 O O . LEU A 1 109 ? 10.528 6.899 2.334 1.00 95.62 109 LEU A O 1
ATOM 881 N N . PHE A 1 110 ? 9.350 5.773 0.789 1.00 95.50 110 PHE A N 1
ATOM 882 C CA . PHE A 1 110 ? 8.277 6.759 0.692 1.00 95.50 110 PHE A CA 1
ATOM 883 C C . PHE A 1 110 ? 7.489 6.882 2.001 1.00 95.50 110 PHE A C 1
ATOM 885 O O . PHE A 1 110 ? 7.293 7.996 2.483 1.00 95.50 110 PHE A O 1
ATOM 892 N N . VAL A 1 111 ? 7.065 5.759 2.590 1.00 94.50 111 VAL A N 1
ATOM 893 C CA . VAL A 1 111 ? 6.289 5.758 3.840 1.00 94.50 111 VAL A CA 1
ATOM 894 C C . VAL A 1 111 ? 7.103 6.394 4.968 1.00 94.50 111 VAL A C 1
ATOM 896 O O . VAL A 1 111 ? 6.617 7.312 5.631 1.00 94.50 111 VAL A O 1
ATOM 899 N N . GLN A 1 112 ? 8.382 6.028 5.087 1.00 93.81 112 GLN A N 1
ATOM 900 C CA . GLN A 1 112 ? 9.295 6.647 6.045 1.00 93.81 112 GLN A CA 1
ATOM 901 C C . GLN A 1 112 ? 9.503 8.146 5.776 1.00 93.81 112 GLN A C 1
ATOM 903 O O . GLN A 1 112 ? 9.587 8.941 6.711 1.00 93.81 112 GLN A O 1
ATOM 908 N N . PHE A 1 113 ? 9.587 8.564 4.511 1.00 93.00 113 PHE A N 1
ATOM 909 C CA . PHE A 1 113 ? 9.770 9.967 4.139 1.00 93.00 113 PHE A CA 1
ATOM 910 C C . PHE A 1 113 ? 8.542 10.820 4.486 1.00 93.00 113 PHE A C 1
ATOM 912 O O . PHE A 1 113 ? 8.696 11.866 5.123 1.00 93.00 113 PHE A O 1
ATOM 919 N N . GLN A 1 114 ? 7.351 10.358 4.098 1.00 91.75 114 GLN A N 1
ATOM 920 C CA . GLN A 1 114 ? 6.100 11.115 4.144 1.00 91.75 114 GLN A CA 1
ATOM 921 C C . GLN A 1 114 ? 5.396 11.037 5.504 1.00 91.75 114 GLN A C 1
ATOM 923 O O . GLN A 1 114 ? 4.901 12.049 5.990 1.00 91.75 114 GLN A O 1
ATOM 928 N N . TYR A 1 115 ? 5.343 9.849 6.109 1.00 89.44 115 TYR A N 1
ATOM 929 C CA . TYR A 1 115 ? 4.560 9.581 7.321 1.00 89.44 115 TYR A CA 1
ATOM 930 C C . TYR A 1 115 ? 5.430 9.395 8.569 1.00 89.44 115 TYR A C 1
ATOM 932 O O . TYR A 1 115 ? 4.896 9.361 9.672 1.00 89.44 115 TYR A O 1
ATOM 940 N N . LYS A 1 116 ? 6.761 9.313 8.412 1.00 90.88 116 LYS A N 1
ATOM 941 C CA . LYS A 1 116 ? 7.731 9.068 9.501 1.00 90.88 116 LYS A CA 1
ATOM 942 C C . LYS A 1 116 ? 7.470 7.770 10.275 1.00 90.88 116 LYS A C 1
ATOM 944 O O . LYS A 1 116 ? 7.903 7.629 11.414 1.00 90.88 116 LYS A O 1
ATOM 949 N N . THR A 1 117 ? 6.793 6.818 9.643 1.00 88.12 117 THR A N 1
ATOM 950 C CA . THR A 1 117 ? 6.509 5.490 10.184 1.00 88.12 117 THR A CA 1
ATOM 951 C C . THR A 1 117 ? 7.198 4.422 9.344 1.00 88.12 117 THR A C 1
ATOM 953 O O . THR A 1 117 ? 7.482 4.629 8.164 1.00 88.12 117 THR A O 1
ATOM 956 N N . SER A 1 118 ? 7.439 3.259 9.947 1.00 88.38 118 SER A N 1
ATOM 957 C CA . SER A 1 118 ? 7.987 2.098 9.243 1.00 88.38 118 SER A CA 1
ATOM 958 C C . SER A 1 118 ? 6.981 1.454 8.289 1.00 88.38 118 SER A C 1
ATOM 960 O O . SER A 1 118 ? 7.394 0.830 7.317 1.00 88.38 118 SER A O 1
ATOM 962 N N . ASP A 1 119 ? 5.682 1.608 8.560 1.00 89.94 119 ASP A N 1
ATOM 963 C CA . ASP A 1 119 ? 4.585 1.024 7.790 1.00 89.94 119 ASP A CA 1
ATOM 964 C C . ASP A 1 119 ? 3.321 1.908 7.893 1.00 89.94 119 ASP A C 1
ATOM 966 O O . ASP A 1 119 ? 3.265 2.858 8.682 1.00 89.94 119 ASP A O 1
ATOM 970 N N . ILE A 1 120 ? 2.315 1.638 7.066 1.00 89.81 120 ILE A N 1
ATOM 971 C CA . ILE A 1 120 ? 1.059 2.376 6.970 1.00 89.81 120 ILE A CA 1
ATOM 972 C C . ILE A 1 120 ? -0.138 1.429 7.071 1.00 89.81 120 ILE A C 1
ATOM 974 O O . ILE A 1 120 ? -0.187 0.378 6.438 1.00 89.81 120 ILE A O 1
ATOM 978 N N . ASN A 1 121 ? -1.142 1.823 7.851 1.00 89.56 121 ASN A N 1
ATOM 979 C CA . ASN A 1 121 ? -2.397 1.085 7.929 1.00 89.56 121 ASN A CA 1
ATOM 980 C C . ASN A 1 121 ? -3.139 1.170 6.587 1.00 89.56 121 ASN A C 1
ATOM 982 O O . ASN A 1 121 ? -3.349 2.268 6.068 1.00 89.56 121 ASN A O 1
ATOM 986 N N . VAL A 1 122 ? -3.605 0.030 6.072 1.00 89.81 122 VAL A N 1
ATOM 987 C CA . VAL A 1 122 ? -4.359 -0.066 4.810 1.00 89.81 122 VAL A CA 1
ATOM 988 C C . VAL A 1 122 ? -5.541 0.909 4.765 1.00 89.81 122 VAL A C 1
ATOM 990 O O . VAL A 1 122 ? -5.824 1.485 3.723 1.00 89.81 122 VAL A O 1
ATOM 993 N N . ARG A 1 123 ? -6.204 1.173 5.896 1.00 84.56 123 ARG A N 1
ATOM 994 C CA . ARG A 1 123 ? -7.355 2.093 5.970 1.00 84.56 123 ARG A CA 1
ATOM 995 C C . ARG A 1 123 ? -7.008 3.567 5.778 1.00 84.56 123 ARG A C 1
ATOM 997 O O . ARG A 1 123 ? -7.907 4.355 5.516 1.00 84.56 123 ARG A O 1
ATOM 1004 N N . LEU A 1 124 ? -5.742 3.940 5.945 1.00 84.06 124 LEU A N 1
ATOM 1005 C CA . LEU A 1 124 ? -5.259 5.304 5.718 1.00 84.06 124 LEU A CA 1
ATOM 1006 C C . LEU A 1 124 ? -4.851 5.535 4.258 1.00 84.06 124 LEU A C 1
ATOM 1008 O O . LEU A 1 124 ? -4.410 6.628 3.909 1.00 84.06 124 LEU A O 1
ATOM 1012 N N . MET A 1 125 ? -4.977 4.516 3.405 1.00 88.88 125 MET A N 1
ATOM 1013 C CA . MET A 1 125 ? -4.687 4.630 1.984 1.00 88.88 125 MET A CA 1
ATOM 1014 C C . MET A 1 125 ? -5.866 5.273 1.262 1.00 88.88 125 MET A C 1
ATOM 1016 O O . MET A 1 125 ? -6.852 4.620 0.930 1.00 88.88 125 MET A O 1
ATOM 1020 N N . ASP A 1 126 ? -5.738 6.565 1.004 1.00 89.06 126 ASP A N 1
ATOM 1021 C CA . ASP A 1 126 ? -6.685 7.365 0.242 1.00 89.06 126 ASP A CA 1
ATOM 1022 C C . ASP A 1 126 ? -6.086 7.794 -1.111 1.00 89.06 126 ASP A C 1
ATOM 1024 O O . ASP A 1 126 ? -4.959 7.451 -1.484 1.00 89.06 126 ASP A O 1
ATOM 1028 N N . PHE A 1 127 ? -6.845 8.579 -1.874 1.00 90.88 127 PHE A N 1
ATOM 1029 C CA . PHE A 1 127 ? -6.360 9.156 -3.129 1.00 90.88 127 PHE A CA 1
ATOM 1030 C C . PHE A 1 127 ? -5.111 10.045 -2.928 1.00 90.88 127 PHE A C 1
ATOM 1032 O O . PHE A 1 127 ? -4.225 10.105 -3.790 1.00 90.88 127 PHE A O 1
ATOM 1039 N N . LYS A 1 128 ? -4.993 10.706 -1.767 1.00 91.25 128 LYS A N 1
ATOM 1040 C CA . LYS A 1 128 ? -3.842 11.550 -1.421 1.00 91.25 128 LYS A CA 1
ATOM 1041 C C . LYS A 1 128 ? -2.567 10.725 -1.261 1.00 91.25 128 LYS A C 1
ATOM 1043 O O . LYS A 1 128 ? -1.513 11.156 -1.729 1.00 91.25 128 LYS A O 1
ATOM 1048 N N . PHE A 1 129 ? -2.649 9.535 -0.671 1.00 92.88 129 PHE A N 1
ATOM 1049 C CA . PHE A 1 129 ? -1.527 8.601 -0.581 1.00 92.88 129 PHE A CA 1
ATOM 1050 C C . PHE A 1 129 ? -0.988 8.249 -1.976 1.00 92.88 129 PHE A C 1
ATOM 1052 O O . PHE A 1 129 ? 0.217 8.333 -2.213 1.00 92.88 129 PHE A O 1
ATOM 1059 N N . ILE A 1 130 ? -1.872 7.931 -2.930 1.00 93.38 130 ILE A N 1
ATOM 1060 C CA . ILE A 1 130 ? -1.479 7.544 -4.297 1.00 93.38 130 ILE A CA 1
ATOM 1061 C C . ILE A 1 130 ? -0.815 8.697 -5.052 1.00 93.38 130 ILE A C 1
ATOM 1063 O O . ILE A 1 130 ? 0.249 8.520 -5.649 1.00 93.38 130 ILE A O 1
ATOM 1067 N N . THR A 1 131 ? -1.412 9.885 -5.002 1.00 93.06 131 THR A N 1
ATOM 1068 C CA . THR A 1 131 ? -0.863 11.080 -5.664 1.00 93.06 131 THR A CA 1
ATOM 1069 C C . THR A 1 131 ? 0.459 11.527 -5.041 1.00 93.06 131 THR A C 1
ATOM 1071 O O . THR A 1 131 ? 1.396 11.884 -5.755 1.00 93.06 131 THR A O 1
ATOM 1074 N N . SER A 1 132 ? 0.589 11.421 -3.717 1.00 94.00 132 SER A N 1
ATOM 1075 C CA . SER A 1 132 ? 1.835 11.717 -3.003 1.00 94.00 132 SER A CA 1
ATOM 1076 C C . SER A 1 132 ? 2.938 10.710 -3.337 1.00 94.00 132 SER A C 1
ATOM 1078 O O . SER A 1 132 ? 4.089 11.107 -3.519 1.00 94.00 132 SER A O 1
ATOM 1080 N N . LEU A 1 133 ? 2.602 9.425 -3.497 1.00 94.38 133 LEU A N 1
ATOM 1081 C CA . LEU A 1 133 ? 3.546 8.408 -3.964 1.00 94.38 133 LEU A CA 1
ATOM 1082 C C . LEU A 1 133 ? 4.031 8.702 -5.391 1.00 94.38 133 LEU A C 1
ATOM 1084 O O . LEU A 1 133 ? 5.228 8.622 -5.666 1.00 94.38 133 LEU A O 1
ATOM 1088 N N . GLU A 1 134 ? 3.123 9.058 -6.302 1.00 93.62 134 GLU A N 1
ATOM 1089 C CA . GLU A 1 134 ? 3.491 9.448 -7.666 1.00 93.62 134 GLU A CA 1
ATOM 1090 C C . GLU A 1 134 ? 4.445 10.651 -7.663 1.00 93.62 134 GLU A C 1
ATOM 1092 O O . GLU A 1 134 ? 5.479 10.629 -8.340 1.00 93.62 134 GLU A O 1
ATOM 1097 N N . MET A 1 135 ? 4.125 11.683 -6.878 1.00 93.94 135 MET A N 1
ATOM 1098 C CA . MET A 1 135 ? 4.949 12.882 -6.753 1.00 93.94 135 MET A CA 1
ATOM 1099 C C . MET A 1 135 ? 6.327 12.558 -6.174 1.00 93.94 135 MET A C 1
ATOM 1101 O O . MET A 1 135 ? 7.336 13.022 -6.705 1.00 93.94 135 MET A O 1
ATOM 1105 N N . TYR A 1 136 ? 6.396 11.722 -5.138 1.00 95.25 136 TYR A N 1
ATOM 1106 C CA . TYR A 1 136 ? 7.653 11.275 -4.540 1.00 95.25 136 TYR A CA 1
ATOM 1107 C C . TYR A 1 136 ? 8.540 10.539 -5.551 1.00 95.25 136 TYR A C 1
ATOM 1109 O O . TYR A 1 136 ? 9.730 10.837 -5.667 1.00 95.25 136 TYR A O 1
ATOM 1117 N N . LEU A 1 137 ? 7.969 9.615 -6.329 1.00 94.19 137 LEU A N 1
ATOM 1118 C CA . LEU A 1 137 ? 8.723 8.854 -7.328 1.00 94.19 137 LEU A CA 1
ATOM 1119 C C . LEU A 1 137 ? 9.304 9.763 -8.420 1.00 94.19 137 LEU A C 1
ATOM 1121 O O . LEU A 1 137 ? 10.454 9.577 -8.819 1.00 94.19 137 LEU A O 1
ATOM 1125 N N . LYS A 1 138 ? 8.547 10.769 -8.871 1.00 92.12 138 LYS A N 1
ATOM 1126 C CA . LYS A 1 138 ? 9.013 11.722 -9.889 1.00 92.12 138 LYS A CA 1
ATOM 1127 C C . LYS A 1 138 ? 10.038 12.720 -9.352 1.00 92.12 138 LYS A C 1
ATOM 1129 O O . LYS A 1 138 ? 11.021 12.986 -10.030 1.00 92.12 138 LYS A O 1
ATOM 1134 N N . THR A 1 139 ? 9.812 13.274 -8.162 1.00 91.75 139 THR A N 1
ATOM 1135 C CA . THR A 1 139 ? 10.613 14.394 -7.634 1.00 91.75 139 THR A CA 1
ATOM 1136 C C . THR A 1 139 ? 11.830 13.923 -6.845 1.00 91.75 139 THR A C 1
ATOM 1138 O O . THR A 1 139 ? 12.944 14.326 -7.147 1.00 91.75 139 THR A O 1
ATOM 1141 N N . GLN A 1 140 ? 11.644 13.031 -5.870 1.00 89.12 140 GLN A N 1
ATOM 1142 C CA . GLN A 1 140 ? 12.708 12.608 -4.953 1.00 89.12 140 GLN A CA 1
ATOM 1143 C C . GLN A 1 140 ? 13.575 11.495 -5.540 1.00 89.12 140 GLN A C 1
ATOM 1145 O O . GLN A 1 140 ? 14.780 11.451 -5.317 1.00 89.12 140 GLN A O 1
ATOM 1150 N N . LYS A 1 141 ? 12.968 10.566 -6.288 1.00 86.50 141 LYS A N 1
ATOM 1151 C CA . LYS A 1 141 ? 13.697 9.460 -6.931 1.00 86.50 141 LYS A CA 1
ATOM 1152 C C . LYS A 1 141 ? 14.094 9.748 -8.380 1.00 86.50 141 LYS A C 1
ATOM 1154 O O . LYS A 1 141 ? 14.838 8.953 -8.947 1.00 86.50 141 LYS A O 1
ATOM 1159 N N . GLY A 1 142 ? 13.595 10.832 -8.983 1.00 88.38 142 GLY A N 1
ATOM 1160 C CA . GLY A 1 142 ? 13.885 11.184 -10.377 1.00 88.38 142 GLY A CA 1
ATOM 1161 C C . GLY A 1 142 ? 13.408 10.137 -11.392 1.00 88.38 142 GLY A C 1
ATOM 1162 O O . GLY A 1 142 ? 13.998 9.986 -12.460 1.00 88.38 142 GLY A O 1
ATOM 1163 N N . VAL A 1 143 ? 12.379 9.352 -11.057 1.00 89.94 143 VAL A N 1
ATOM 1164 C CA . VAL A 1 143 ? 11.922 8.236 -11.891 1.00 89.94 143 VAL A CA 1
ATOM 1165 C C . VAL A 1 143 ? 11.015 8.749 -13.010 1.00 89.94 143 VAL A C 1
ATOM 1167 O O . VAL A 1 143 ? 10.027 9.447 -12.770 1.00 89.94 143 VAL A O 1
ATOM 1170 N N . GLY A 1 144 ? 11.321 8.353 -14.249 1.00 89.06 144 GLY A N 1
ATOM 1171 C CA . GLY A 1 144 ? 10.538 8.724 -15.429 1.00 89.06 144 GLY A CA 1
ATOM 1172 C C . GLY A 1 144 ? 9.075 8.260 -15.367 1.00 89.06 144 GLY A C 1
ATOM 1173 O O . GLY A 1 144 ? 8.748 7.251 -14.739 1.00 89.06 144 GLY A O 1
ATOM 1174 N N . HIS A 1 145 ? 8.188 8.973 -16.071 1.00 88.56 145 HIS A N 1
ATOM 1175 C CA . HIS A 1 145 ? 6.729 8.786 -16.000 1.00 88.56 145 HIS A CA 1
ATOM 1176 C C . HIS A 1 145 ? 6.277 7.327 -16.178 1.00 88.56 145 HIS A C 1
ATOM 1178 O O . HIS A 1 145 ? 5.582 6.791 -15.320 1.00 88.56 145 HIS A O 1
ATOM 1184 N N . ASN A 1 146 ? 6.712 6.653 -17.246 1.00 89.88 146 ASN A N 1
ATOM 1185 C CA . ASN A 1 146 ? 6.298 5.274 -17.534 1.00 89.88 146 ASN A CA 1
ATOM 1186 C C . ASN A 1 146 ? 6.733 4.290 -16.445 1.00 89.88 146 ASN A C 1
ATOM 1188 O O . ASN A 1 146 ? 5.987 3.377 -16.083 1.00 89.88 146 ASN A O 1
ATOM 1192 N N . THR A 1 147 ? 7.930 4.495 -15.899 1.00 90.69 147 THR A N 1
ATOM 1193 C CA . THR A 1 147 ? 8.441 3.686 -14.800 1.00 90.69 147 THR A CA 1
ATOM 1194 C C . THR A 1 147 ? 7.601 3.929 -13.554 1.00 90.69 147 THR A C 1
ATOM 1196 O O . THR A 1 147 ? 7.091 2.960 -13.001 1.00 90.69 147 THR A O 1
ATOM 1199 N N . THR A 1 148 ? 7.349 5.187 -13.180 1.00 93.19 148 THR A N 1
ATOM 1200 C CA . THR A 1 148 ? 6.458 5.564 -12.068 1.00 93.19 148 THR A CA 1
ATOM 1201 C C . THR A 1 148 ? 5.086 4.906 -12.200 1.00 93.19 148 THR A C 1
ATOM 1203 O O . THR A 1 148 ? 4.627 4.240 -11.277 1.00 93.19 148 THR A O 1
ATOM 1206 N N . MET A 1 149 ? 4.476 4.955 -13.382 1.00 94.00 149 MET A N 1
ATOM 1207 C CA . MET A 1 149 ? 3.198 4.290 -13.663 1.00 94.00 149 MET A CA 1
ATOM 1208 C C . MET A 1 149 ? 3.289 2.769 -13.490 1.00 94.00 149 MET A C 1
ATOM 1210 O O . MET A 1 149 ? 2.363 2.131 -12.991 1.00 94.00 149 MET A O 1
ATOM 1214 N N . GLY A 1 150 ? 4.435 2.173 -13.818 1.00 93.56 150 GLY A N 1
ATOM 1215 C CA . GLY A 1 150 ? 4.742 0.778 -13.523 1.00 93.56 150 GLY A CA 1
ATOM 1216 C C . GLY A 1 150 ? 4.815 0.448 -12.026 1.00 93.56 150 GLY A C 1
ATOM 1217 O O . GLY A 1 150 ? 4.458 -0.672 -11.660 1.00 93.56 150 GLY A O 1
ATOM 1218 N N . TYR A 1 151 ? 5.267 1.362 -11.161 1.00 94.69 151 TYR A N 1
ATOM 1219 C CA . TYR A 1 151 ? 5.207 1.196 -9.697 1.00 94.69 151 TYR A CA 1
ATOM 1220 C C . TYR A 1 151 ? 3.762 1.301 -9.209 1.00 94.69 151 TYR A C 1
ATOM 1222 O O . TYR A 1 151 ? 3.276 0.397 -8.532 1.00 94.69 151 TYR A O 1
ATOM 1230 N N . ILE A 1 152 ? 3.046 2.341 -9.644 1.00 94.69 152 ILE A N 1
ATOM 1231 C CA . ILE A 1 152 ? 1.640 2.582 -9.297 1.00 94.69 152 ILE A CA 1
ATOM 1232 C C . ILE A 1 152 ? 0.761 1.372 -9.651 1.00 94.69 152 ILE A C 1
ATOM 1234 O O . ILE A 1 152 ? -0.046 0.943 -8.833 1.00 94.69 152 ILE A O 1
ATOM 1238 N N . LYS A 1 153 ? 0.968 0.738 -10.814 1.00 94.38 153 LYS A N 1
ATOM 1239 C CA . LYS A 1 153 ? 0.258 -0.499 -11.195 1.00 94.38 153 LYS A CA 1
ATOM 1240 C C . LYS A 1 153 ? 0.475 -1.658 -10.217 1.00 94.38 153 LYS A C 1
ATOM 1242 O O . LYS A 1 153 ? -0.455 -2.419 -9.967 1.00 94.38 153 LYS A O 1
ATOM 1247 N N . LYS A 1 154 ? 1.685 -1.812 -9.672 1.00 95.00 154 LYS A N 1
ATOM 1248 C CA . LYS A 1 154 ? 1.980 -2.880 -8.702 1.00 95.00 154 LYS A CA 1
ATOM 1249 C C . LYS A 1 154 ? 1.305 -2.601 -7.369 1.00 95.00 154 LYS A C 1
ATOM 1251 O O . LYS A 1 154 ? 0.651 -3.491 -6.842 1.00 95.00 154 LYS A O 1
ATOM 1256 N N . VAL A 1 155 ? 1.392 -1.360 -6.887 1.00 95.44 155 VAL A N 1
ATOM 1257 C CA . VAL A 1 155 ? 0.680 -0.917 -5.678 1.00 95.44 155 VAL A CA 1
ATOM 1258 C C . VAL A 1 155 ? -0.827 -1.124 -5.843 1.00 95.44 155 VAL A C 1
ATOM 1260 O O . VAL A 1 155 ? -1.455 -1.692 -4.956 1.00 95.44 155 VAL A O 1
ATOM 1263 N N . LYS A 1 156 ? -1.391 -0.781 -7.010 1.00 94.25 156 LYS A N 1
ATOM 1264 C CA . LYS A 1 156 ? -2.805 -1.020 -7.333 1.00 94.25 156 LYS A CA 1
ATOM 1265 C C . LYS A 1 156 ? -3.196 -2.492 -7.213 1.00 94.25 156 LYS A C 1
ATOM 1267 O O . LYS A 1 156 ? -4.243 -2.790 -6.649 1.00 94.25 156 LYS A O 1
ATOM 1272 N N . LYS A 1 157 ? -2.350 -3.420 -7.675 1.00 94.06 157 LYS A N 1
ATOM 1273 C CA . LYS A 1 157 ? -2.608 -4.863 -7.531 1.00 94.06 157 LYS A CA 1
ATOM 1274 C C . LYS A 1 157 ? -2.690 -5.295 -6.060 1.00 94.06 157 LYS A C 1
ATOM 1276 O O . LYS A 1 157 ? -3.587 -6.060 -5.723 1.00 94.06 157 LYS A O 1
ATOM 1281 N N . ILE A 1 158 ? -1.815 -4.783 -5.192 1.00 94.88 158 ILE A N 1
ATOM 1282 C CA . ILE A 1 158 ? -1.868 -5.096 -3.752 1.00 94.88 158 ILE A CA 1
ATOM 1283 C C . ILE A 1 158 ? -3.098 -4.460 -3.096 1.00 94.88 158 ILE A C 1
ATOM 1285 O O . ILE A 1 158 ? -3.783 -5.108 -2.315 1.00 94.88 158 ILE A O 1
ATOM 1289 N N . VAL A 1 159 ? -3.451 -3.225 -3.459 1.00 93.44 159 VAL A N 1
ATOM 1290 C CA . VAL A 1 159 ? -4.665 -2.577 -2.935 1.00 93.44 159 VAL A CA 1
ATOM 1291 C C . VAL A 1 159 ? -5.931 -3.324 -3.350 1.00 93.44 159 VAL A C 1
ATOM 1293 O O . VAL A 1 159 ? -6.795 -3.561 -2.513 1.00 93.44 159 VAL A O 1
ATOM 1296 N N . HIS A 1 160 ? -6.026 -3.779 -4.599 1.00 92.31 160 HIS A N 1
ATOM 1297 C CA . HIS A 1 160 ? -7.136 -4.631 -5.031 1.00 92.31 160 HIS A CA 1
ATOM 1298 C C . HIS A 1 160 ? -7.194 -5.950 -4.249 1.00 92.31 160 HIS A C 1
ATOM 1300 O O . HIS A 1 160 ? -8.283 -6.408 -3.918 1.00 92.31 160 HIS A O 1
ATOM 1306 N N . PHE A 1 161 ? -6.044 -6.540 -3.910 1.00 91.62 161 PHE A N 1
ATOM 1307 C CA . PHE A 1 161 ? -5.995 -7.701 -3.021 1.00 91.62 161 PHE A CA 1
ATOM 1308 C C . PHE A 1 161 ? -6.545 -7.366 -1.623 1.00 91.62 161 PHE A C 1
ATOM 1310 O O . PHE A 1 161 ? -7.348 -8.127 -1.088 1.00 91.62 161 PHE A O 1
ATOM 1317 N N . CYS A 1 162 ? -6.216 -6.203 -1.055 1.00 90.25 162 CYS A N 1
ATOM 1318 C CA . CYS A 1 162 ? -6.794 -5.750 0.216 1.00 90.25 162 CYS A CA 1
ATOM 1319 C C . CYS A 1 162 ? -8.318 -5.546 0.144 1.00 90.25 162 CYS A C 1
ATOM 1321 O O . CYS A 1 162 ? -9.025 -5.874 1.096 1.00 90.25 162 CYS A O 1
ATOM 1323 N N . ILE A 1 163 ? -8.830 -5.021 -0.974 1.00 89.81 163 ILE A N 1
ATOM 1324 C CA . ILE A 1 163 ? -10.273 -4.843 -1.207 1.00 89.81 163 ILE A CA 1
ATOM 1325 C C . ILE A 1 163 ? -10.970 -6.203 -1.322 1.00 89.81 163 ILE A C 1
ATOM 1327 O O . ILE A 1 163 ? -12.002 -6.413 -0.691 1.00 89.81 163 ILE A O 1
ATOM 1331 N N . ALA A 1 164 ? -10.388 -7.154 -2.061 1.00 88.25 164 ALA A N 1
ATOM 1332 C CA . ALA A 1 164 ? -10.929 -8.509 -2.192 1.00 88.25 164 ALA A CA 1
ATOM 1333 C C . ALA A 1 164 ? -11.033 -9.229 -0.834 1.00 88.25 164 ALA A C 1
ATOM 1335 O O . ALA A 1 164 ? -12.005 -9.935 -0.581 1.00 88.25 164 ALA A O 1
ATOM 1336 N N . ASN A 1 165 ? -10.081 -8.980 0.070 1.00 85.19 165 ASN A N 1
ATOM 1337 C CA . ASN A 1 165 ? -10.104 -9.477 1.449 1.00 85.19 165 ASN A CA 1
ATOM 1338 C C . ASN A 1 165 ? -10.973 -8.633 2.408 1.00 85.19 165 ASN A C 1
ATOM 1340 O O . ASN A 1 165 ? -10.955 -8.867 3.615 1.00 85.19 165 ASN A O 1
ATOM 1344 N N . LYS A 1 166 ? -11.718 -7.639 1.902 1.00 82.50 166 LYS A N 1
ATOM 1345 C CA . LYS A 1 166 ? -12.563 -6.715 2.684 1.00 82.50 166 LYS A CA 1
ATOM 1346 C C . LYS A 1 166 ? -11.806 -5.940 3.777 1.00 82.50 166 LYS A C 1
ATOM 1348 O O . LYS A 1 166 ? -12.393 -5.502 4.764 1.00 82.50 166 LYS A O 1
ATOM 1353 N N . TRP A 1 167 ? -10.496 -5.735 3.619 1.00 84.75 167 TRP A N 1
ATOM 1354 C CA . TRP A 1 167 ? -9.699 -4.913 4.544 1.00 84.75 167 TRP A CA 1
ATOM 1355 C C . TRP A 1 167 ? -9.827 -3.417 4.254 1.00 84.75 167 TRP A C 1
ATOM 1357 O O . TRP A 1 167 ? -9.595 -2.588 5.140 1.00 84.75 167 TRP A O 1
ATOM 1367 N N . LEU A 1 168 ? -10.215 -3.084 3.021 1.00 84.19 168 LEU A N 1
ATOM 1368 C CA . LEU A 1 168 ? -10.450 -1.731 2.546 1.00 84.19 168 LEU A CA 1
ATOM 1369 C C . LEU A 1 168 ? -11.856 -1.628 1.943 1.00 84.19 168 LEU A C 1
ATOM 1371 O O . LEU A 1 168 ? -12.227 -2.434 1.095 1.00 84.19 168 LEU A O 1
ATOM 1375 N N . ASN A 1 169 ? -12.621 -0.625 2.378 1.00 79.00 169 ASN A N 1
ATOM 1376 C CA . ASN A 1 169 ? -14.031 -0.469 1.995 1.00 79.00 169 ASN A CA 1
ATOM 1377 C C . ASN A 1 169 ? -14.228 0.272 0.663 1.00 79.00 169 ASN A C 1
ATOM 1379 O O . ASN A 1 169 ? -15.305 0.208 0.084 1.00 79.00 169 ASN A O 1
ATOM 1383 N N . SER A 1 170 ? -13.225 1.027 0.214 1.00 82.25 170 SER A N 1
ATOM 1384 C CA . SER A 1 170 ? -13.311 1.886 -0.967 1.00 82.25 170 SER A CA 1
ATOM 1385 C C . SER A 1 170 ? -12.002 1.847 -1.741 1.00 82.25 170 SER A C 1
ATOM 1387 O O . SER A 1 170 ? -10.937 1.739 -1.136 1.00 82.25 170 SER A O 1
ATOM 1389 N N . ASP A 1 171 ? -12.072 1.936 -3.068 1.00 87.12 171 ASP A N 1
ATOM 1390 C CA . ASP A 1 171 ? -10.885 1.932 -3.920 1.00 87.12 171 ASP A CA 1
ATOM 1391 C C . ASP A 1 171 ? -10.253 3.340 -4.016 1.00 87.12 171 ASP A C 1
ATOM 1393 O O . ASP A 1 171 ? -10.837 4.230 -4.646 1.00 87.12 171 ASP A O 1
ATOM 1397 N N . PRO A 1 172 ? -9.035 3.563 -3.475 1.00 86.69 172 PRO A N 1
ATOM 1398 C CA . PRO A 1 172 ? -8.332 4.841 -3.583 1.00 86.69 172 PRO A CA 1
ATOM 1399 C C . PRO A 1 172 ? -7.853 5.141 -5.011 1.00 86.69 172 PRO A C 1
ATOM 1401 O O . PRO A 1 172 ? -7.463 6.273 -5.302 1.00 86.69 172 PRO A O 1
ATOM 1404 N N . PHE A 1 173 ? -7.884 4.159 -5.920 1.00 86.75 173 PHE A N 1
ATOM 1405 C CA . PHE A 1 173 ? -7.528 4.322 -7.328 1.00 86.75 173 PHE A CA 1
ATOM 1406 C C . PHE A 1 173 ? -8.705 4.684 -8.236 1.00 86.75 173 PHE A C 1
ATOM 1408 O O . PHE A 1 173 ? -8.465 4.876 -9.430 1.00 86.75 173 PHE A O 1
ATOM 1415 N N . MET A 1 174 ? -9.936 4.807 -7.723 1.00 80.38 174 MET A N 1
ATOM 1416 C CA . MET A 1 174 ? -11.121 5.103 -8.546 1.00 80.38 174 MET A CA 1
ATOM 1417 C C . MET A 1 174 ? -10.936 6.342 -9.434 1.00 80.38 174 MET A C 1
ATOM 1419 O O . MET A 1 174 ? -11.230 6.301 -10.625 1.00 80.38 174 MET A O 1
ATOM 1423 N N . ALA A 1 175 ? -10.383 7.422 -8.879 1.00 81.06 175 ALA A N 1
ATOM 1424 C CA . ALA A 1 175 ? -10.126 8.664 -9.613 1.00 81.06 175 ALA A CA 1
ATOM 1425 C C . ALA A 1 175 ? -8.724 8.730 -10.254 1.00 81.06 175 ALA A C 1
ATOM 1427 O O . ALA A 1 175 ? -8.373 9.726 -10.886 1.00 81.06 175 ALA A O 1
ATOM 1428 N N . PHE A 1 176 ? -7.887 7.699 -10.090 1.00 84.62 176 PHE A N 1
ATOM 1429 C CA . PHE A 1 176 ? -6.496 7.733 -10.536 1.00 84.62 176 PHE A CA 1
ATOM 1430 C C . PHE A 1 176 ? -6.335 7.159 -11.949 1.00 84.62 176 PHE A C 1
ATOM 1432 O O . PHE A 1 176 ? -6.472 5.952 -12.177 1.00 84.62 176 PHE A O 1
ATOM 1439 N N . LYS A 1 177 ? -5.965 8.013 -12.910 1.00 79.19 177 LYS A N 1
ATOM 1440 C CA . LYS A 1 177 ? -5.747 7.608 -14.304 1.00 79.19 177 LYS A CA 1
ATOM 1441 C C . LYS A 1 177 ? -4.283 7.247 -14.555 1.00 79.19 177 LYS A C 1
ATOM 1443 O O . LYS A 1 177 ? -3.405 8.102 -14.556 1.00 79.19 177 LYS A O 1
ATOM 1448 N N . VAL A 1 178 ? -4.029 5.971 -14.838 1.00 81.69 178 VAL A N 1
ATOM 1449 C CA . VAL A 1 178 ? -2.696 5.487 -15.227 1.00 81.69 178 VAL A CA 1
ATOM 1450 C C . VAL A 1 178 ? -2.488 5.716 -16.729 1.00 81.69 178 VAL A C 1
ATOM 1452 O O . VAL A 1 178 ? -2.929 4.906 -17.545 1.00 81.69 178 VAL A O 1
ATOM 1455 N N . SER A 1 179 ? -1.816 6.804 -17.106 1.00 80.88 179 SER A N 1
ATOM 1456 C CA . SER A 1 179 ? -1.383 7.059 -18.488 1.00 80.88 179 SER A CA 1
ATOM 1457 C C . SER A 1 179 ? 0.003 6.466 -18.745 1.00 80.88 179 SER A C 1
ATOM 1459 O O . SER A 1 179 ? 0.851 6.473 -17.866 1.00 80.88 179 SER A O 1
ATOM 1461 N N . ILE A 1 180 ? 0.259 5.942 -19.944 1.00 82.25 180 ILE A N 1
ATOM 1462 C CA . ILE A 1 180 ? 1.616 5.588 -20.383 1.00 82.25 180 ILE A CA 1
ATOM 1463 C C . ILE A 1 180 ? 1.927 6.459 -21.589 1.00 82.25 180 ILE A C 1
ATOM 1465 O O . ILE A 1 180 ? 1.175 6.455 -22.564 1.00 82.25 180 ILE A O 1
ATOM 1469 N N . ASN A 1 181 ? 3.049 7.168 -21.541 1.00 82.62 181 ASN A N 1
ATOM 1470 C CA . ASN A 1 181 ? 3.520 7.948 -22.673 1.00 82.62 181 ASN A CA 1
ATOM 1471 C C . ASN A 1 181 ? 4.183 6.992 -23.663 1.00 82.62 181 ASN A C 1
ATOM 1473 O O . ASN A 1 181 ? 5.104 6.259 -23.294 1.00 82.62 181 ASN A O 1
ATOM 1477 N N . LYS A 1 182 ? 3.722 6.976 -24.917 1.00 74.31 182 LYS A N 1
ATOM 1478 C CA . LYS A 1 182 ? 4.371 6.181 -25.964 1.00 74.31 182 LYS A CA 1
ATOM 1479 C C . LYS A 1 182 ? 5.796 6.699 -26.144 1.00 74.31 182 LYS A C 1
ATOM 1481 O O . LYS A 1 182 ? 5.998 7.828 -26.574 1.00 74.31 182 LYS A O 1
ATOM 1486 N N . THR A 1 183 ? 6.778 5.883 -25.788 1.00 70.44 183 THR A N 1
ATOM 1487 C CA . THR A 1 183 ? 8.180 6.170 -26.089 1.00 70.44 183 THR A CA 1
ATOM 1488 C C . THR A 1 183 ? 8.480 5.555 -27.447 1.00 70.44 183 THR A C 1
ATOM 1490 O O . THR A 1 183 ? 8.337 4.341 -27.606 1.00 70.44 183 THR A O 1
ATOM 1493 N N . ALA A 1 184 ? 8.858 6.377 -28.426 1.00 65.44 184 ALA A N 1
ATOM 1494 C CA . ALA A 1 184 ? 9.364 5.874 -29.694 1.00 65.44 184 ALA A CA 1
ATOM 1495 C C . ALA A 1 184 ? 10.661 5.112 -29.405 1.00 65.44 184 ALA A C 1
ATOM 1497 O O . ALA A 1 184 ? 11.638 5.695 -28.937 1.00 65.44 184 ALA A O 1
ATOM 1498 N N . ARG A 1 185 ? 10.657 3.792 -29.613 1.00 62.59 185 ARG A N 1
ATOM 1499 C CA . ARG A 1 185 ? 11.909 3.038 -29.633 1.00 62.59 185 ARG A CA 1
ATOM 1500 C C . ARG A 1 185 ? 12.624 3.437 -30.914 1.00 62.59 185 ARG A C 1
ATOM 1502 O O . ARG A 1 185 ? 12.162 3.093 -31.996 1.00 62.59 185 ARG A O 1
ATOM 1509 N N . THR A 1 186 ? 13.707 4.187 -30.782 1.00 65.69 186 THR A N 1
ATOM 1510 C CA . THR A 1 186 ? 14.632 4.422 -31.886 1.00 65.69 186 THR A CA 1
ATOM 1511 C C . THR A 1 186 ? 15.257 3.083 -32.252 1.00 65.69 186 THR A C 1
ATOM 1513 O O . THR A 1 186 ? 15.896 2.443 -31.414 1.00 65.69 186 THR A O 1
ATOM 1516 N N . PHE A 1 187 ? 15.009 2.630 -33.473 1.00 69.81 187 PHE A N 1
ATOM 1517 C CA . PHE A 1 187 ? 15.760 1.543 -34.081 1.00 69.81 187 PHE A CA 1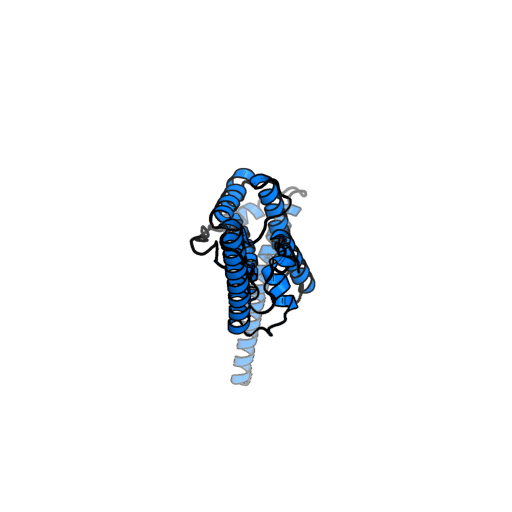
ATOM 1518 C C . PHE A 1 187 ? 16.972 2.143 -34.788 1.00 69.81 187 PHE A C 1
ATOM 1520 O O . PHE A 1 187 ? 16.918 3.286 -35.240 1.00 69.81 187 PHE A O 1
ATOM 1527 N N . LEU A 1 188 ? 18.063 1.384 -34.848 1.00 75.44 188 LEU A N 1
ATOM 1528 C CA . LEU A 1 188 ? 19.191 1.758 -35.689 1.00 75.44 188 LEU A CA 1
ATOM 1529 C C . LEU A 1 188 ? 18.760 1.584 -37.144 1.00 75.44 188 LEU A C 1
ATOM 1531 O O . LEU A 1 188 ? 18.239 0.532 -37.513 1.00 75.44 188 LEU A O 1
ATOM 1535 N N . SER A 1 189 ? 18.953 2.614 -37.958 1.00 74.56 189 SER A N 1
ATOM 1536 C CA . SER A 1 189 ? 18.826 2.496 -39.410 1.00 74.56 189 SER A CA 1
ATOM 1537 C C . SER A 1 189 ? 19.954 1.630 -39.985 1.00 74.56 189 SER A C 1
ATOM 1539 O O . SER A 1 189 ? 21.021 1.508 -39.381 1.00 74.56 189 SER A O 1
ATOM 1541 N N . ASP A 1 190 ? 19.768 1.075 -41.186 1.00 71.88 190 ASP A N 1
ATOM 1542 C CA . ASP A 1 190 ? 20.796 0.256 -41.857 1.00 71.88 190 ASP A CA 1
ATOM 1543 C C . ASP A 1 190 ? 22.131 1.000 -42.021 1.00 71.88 190 ASP A C 1
ATOM 1545 O O . ASP A 1 190 ? 23.212 0.412 -41.964 1.00 71.88 190 ASP A O 1
ATOM 1549 N N . ILE A 1 191 ? 22.061 2.323 -42.183 1.00 76.44 191 ILE A N 1
ATOM 1550 C CA . ILE A 1 191 ? 23.225 3.204 -42.294 1.00 76.44 191 ILE A CA 1
ATOM 1551 C C . ILE A 1 191 ? 23.943 3.322 -40.944 1.00 76.44 191 ILE A C 1
ATOM 1553 O O . ILE A 1 191 ? 25.171 3.262 -40.889 1.00 76.44 191 ILE A O 1
ATOM 1557 N N . GLU A 1 192 ? 23.204 3.473 -39.844 1.00 74.94 192 GLU A N 1
ATOM 1558 C CA . GLU A 1 192 ? 23.779 3.507 -38.493 1.00 74.94 192 GLU A CA 1
ATOM 1559 C C . GLU A 1 192 ? 24.357 2.149 -38.086 1.00 74.94 192 GLU A C 1
ATOM 1561 O O . GLU A 1 192 ? 25.410 2.110 -37.450 1.00 74.94 192 GLU A O 1
ATOM 1566 N N . MET A 1 193 ? 23.728 1.049 -38.514 1.00 73.56 193 MET A N 1
ATOM 1567 C CA . MET A 1 193 ? 24.258 -0.305 -38.348 1.00 73.56 193 MET A CA 1
ATOM 1568 C C . MET A 1 193 ? 25.595 -0.476 -39.073 1.00 73.56 193 MET A C 1
ATOM 1570 O O . MET A 1 193 ? 26.570 -0.868 -38.436 1.00 73.56 193 MET A O 1
ATOM 1574 N N . LYS A 1 194 ? 25.689 -0.104 -40.358 1.00 72.69 194 LYS A N 1
ATOM 1575 C CA . LYS A 1 194 ? 26.956 -0.167 -41.113 1.00 72.69 194 LYS A CA 1
ATOM 1576 C C . LYS A 1 194 ? 28.056 0.685 -40.476 1.00 72.69 194 LYS A C 1
ATOM 1578 O O . LYS A 1 194 ? 29.165 0.201 -40.277 1.00 72.69 194 LYS A O 1
ATOM 1583 N N . ARG A 1 195 ? 27.729 1.908 -40.041 1.00 74.75 195 ARG A N 1
ATOM 1584 C CA . ARG A 1 195 ? 28.670 2.798 -39.331 1.00 74.75 195 ARG A CA 1
ATOM 1585 C C . ARG A 1 195 ? 29.169 2.225 -38.004 1.00 74.75 195 ARG A C 1
ATOM 1587 O O . ARG A 1 195 ? 30.284 2.536 -37.591 1.00 74.75 195 ARG A O 1
ATOM 1594 N N . LEU A 1 196 ? 28.348 1.440 -37.308 1.00 71.56 196 LEU A N 1
ATOM 1595 C CA . LEU A 1 196 ? 28.755 0.739 -36.088 1.00 71.56 196 LEU A CA 1
ATOM 1596 C C . LEU A 1 196 ? 29.673 -0.447 -36.395 1.00 71.56 196 LEU A C 1
ATOM 1598 O O . LEU A 1 196 ? 30.587 -0.699 -35.617 1.00 71.56 196 LEU A O 1
ATOM 1602 N N . THR A 1 197 ? 29.454 -1.145 -37.512 1.00 67.06 197 THR A N 1
ATOM 1603 C CA . THR A 1 197 ? 30.291 -2.271 -37.956 1.00 67.06 197 THR A CA 1
ATOM 1604 C C . THR A 1 197 ? 31.657 -1.822 -38.481 1.00 67.06 197 THR A C 1
ATOM 1606 O O . THR A 1 197 ? 32.646 -2.508 -38.259 1.00 67.06 197 THR A O 1
ATOM 1609 N N . GLU A 1 198 ? 31.725 -0.666 -39.144 1.00 71.00 198 GLU A N 1
ATOM 1610 C CA . GLU A 1 198 ? 32.960 -0.102 -39.716 1.00 71.00 198 GLU A CA 1
ATOM 1611 C C . GLU A 1 198 ? 33.822 0.654 -38.691 1.00 71.00 198 GLU A C 1
ATOM 1613 O O . GLU A 1 198 ? 34.975 0.988 -38.965 1.00 71.00 198 GLU A O 1
ATOM 1618 N N . LYS A 1 199 ? 33.283 0.947 -37.501 1.00 69.19 199 LYS A N 1
ATOM 1619 C CA . LYS A 1 199 ? 34.059 1.568 -36.427 1.00 69.19 199 LYS A CA 1
ATOM 1620 C C . LYS A 1 199 ? 34.981 0.542 -35.779 1.00 69.19 199 LYS A C 1
ATOM 1622 O O . LYS A 1 199 ? 34.525 -0.446 -35.211 1.00 69.19 199 LYS A O 1
ATOM 1627 N N . ASP A 1 200 ? 36.272 0.854 -35.774 1.00 55.75 200 ASP A N 1
ATOM 1628 C CA . ASP A 1 200 ? 37.299 0.061 -35.106 1.00 55.75 200 ASP A CA 1
ATOM 1629 C C . ASP A 1 200 ? 37.198 0.256 -33.581 1.00 55.75 200 ASP A C 1
ATOM 1631 O O . ASP A 1 200 ? 37.744 1.189 -32.981 1.00 55.75 200 ASP A O 1
ATOM 1635 N N . LEU A 1 201 ? 36.362 -0.562 -32.944 1.00 58.72 201 LEU A N 1
ATOM 1636 C CA . LEU A 1 201 ? 36.107 -0.495 -31.510 1.00 58.72 201 LEU A CA 1
ATOM 1637 C C . LEU A 1 201 ? 37.273 -1.150 -30.763 1.00 58.72 201 LEU A C 1
ATOM 1639 O O . LEU A 1 201 ? 37.653 -2.288 -31.032 1.00 58.72 201 LEU A O 1
ATOM 1643 N N . LYS A 1 202 ? 37.850 -0.459 -29.776 1.00 53.75 202 LYS A N 1
ATOM 1644 C CA . LYS A 1 202 ? 38.927 -1.032 -28.954 1.00 53.75 202 LYS A CA 1
ATOM 1645 C C . LYS A 1 202 ? 38.380 -2.171 -28.084 1.00 53.75 202 LYS A C 1
ATOM 1647 O O . LYS A 1 202 ? 37.249 -2.109 -27.609 1.00 53.75 202 LYS A O 1
ATOM 1652 N N . PHE A 1 203 ? 39.199 -3.197 -27.832 1.00 50.94 203 PHE A N 1
ATOM 1653 C CA . PHE A 1 203 ? 38.833 -4.479 -27.192 1.00 50.94 203 PHE A CA 1
ATOM 1654 C C . PHE A 1 203 ? 38.030 -4.366 -25.864 1.00 50.94 203 PHE A C 1
ATOM 1656 O O . PHE A 1 203 ? 37.289 -5.277 -25.503 1.00 50.94 203 PHE A O 1
ATOM 1663 N N . GLY A 1 204 ? 38.103 -3.231 -25.153 1.00 52.31 204 GLY A N 1
ATOM 1664 C CA . GLY A 1 204 ? 37.314 -2.951 -23.941 1.00 52.31 204 GLY A CA 1
ATOM 1665 C C . GLY A 1 204 ? 35.834 -2.587 -24.166 1.00 52.31 204 GLY A C 1
ATOM 1666 O O . GLY A 1 204 ? 35.016 -2.807 -23.271 1.00 52.31 204 GLY A O 1
ATOM 1667 N N . ASP A 1 205 ? 35.459 -2.093 -25.351 1.00 53.94 205 ASP A N 1
ATOM 1668 C CA . ASP A 1 205 ? 34.092 -1.644 -25.676 1.00 53.94 205 ASP A CA 1
ATOM 1669 C C . ASP A 1 205 ? 33.191 -2.765 -26.228 1.00 53.94 205 ASP A C 1
ATOM 1671 O O . ASP A 1 205 ? 31.959 -2.694 -26.137 1.00 53.94 205 ASP A O 1
ATOM 1675 N N . TRP A 1 206 ? 33.786 -3.865 -26.702 1.00 49.75 206 TRP A N 1
ATOM 1676 C CA . TRP A 1 206 ? 33.071 -5.033 -27.232 1.00 49.75 206 TRP A CA 1
ATOM 1677 C C . TRP A 1 206 ? 32.194 -5.734 -26.197 1.00 49.75 206 TRP A C 1
ATOM 1679 O O . TRP A 1 206 ? 31.179 -6.319 -26.557 1.00 49.75 206 TRP A O 1
ATOM 1689 N N . ARG A 1 207 ? 32.511 -5.647 -24.899 1.00 47.16 207 ARG A N 1
ATOM 1690 C CA . ARG A 1 207 ? 31.656 -6.237 -23.853 1.00 47.16 207 ARG A CA 1
ATOM 1691 C C . ARG A 1 207 ? 30.318 -5.509 -23.706 1.00 47.16 207 ARG A C 1
ATOM 1693 O O . ARG A 1 207 ? 29.327 -6.136 -23.347 1.00 47.16 207 ARG A O 1
ATOM 1700 N N . LYS A 1 208 ? 30.273 -4.205 -23.998 1.00 49.47 208 LYS A N 1
ATOM 1701 C CA . LYS A 1 208 ? 29.049 -3.390 -23.914 1.00 49.47 208 LYS A CA 1
ATOM 1702 C C . LYS A 1 208 ? 28.206 -3.500 -25.187 1.00 49.47 208 LYS A C 1
ATOM 1704 O O . LYS A 1 208 ? 26.984 -3.599 -25.101 1.00 49.47 208 LYS A O 1
ATOM 1709 N N . LEU A 1 209 ? 28.853 -3.535 -26.353 1.00 50.06 209 LEU A N 1
ATOM 1710 C CA . LEU A 1 209 ? 28.186 -3.653 -27.657 1.00 50.06 209 LEU A CA 1
ATOM 1711 C C . LEU A 1 209 ? 27.834 -5.101 -28.029 1.00 50.06 209 LEU A C 1
ATOM 1713 O O . LEU A 1 209 ? 26.762 -5.346 -28.575 1.00 50.06 209 LEU A O 1
ATOM 1717 N N . GLY A 1 210 ? 28.670 -6.072 -27.657 1.00 50.69 210 GLY A N 1
ATOM 1718 C CA . GLY A 1 210 ? 28.476 -7.494 -27.949 1.00 50.69 210 GLY A CA 1
ATOM 1719 C C . GLY A 1 210 ? 27.236 -8.092 -27.285 1.00 50.69 210 GLY A C 1
ATOM 1720 O O . GLY A 1 210 ? 26.546 -8.891 -27.907 1.00 50.69 210 GLY A O 1
ATOM 1721 N N . ILE A 1 211 ? 26.874 -7.648 -26.076 1.00 51.09 211 ILE A N 1
ATOM 1722 C CA . ILE A 1 211 ? 25.621 -8.067 -25.418 1.00 51.09 211 ILE A CA 1
ATOM 1723 C C . ILE A 1 211 ? 24.397 -7.508 -26.164 1.00 51.09 211 ILE A C 1
ATOM 1725 O O . ILE A 1 211 ? 23.389 -8.199 -26.289 1.00 51.09 211 ILE A O 1
ATOM 1729 N N . CYS A 1 212 ? 24.479 -6.289 -26.705 1.00 51.28 212 CYS A N 1
ATOM 1730 C CA . CYS A 1 212 ? 23.381 -5.698 -27.475 1.00 51.28 212 CYS A CA 1
ATOM 1731 C C . CYS A 1 212 ? 23.215 -6.371 -28.847 1.00 51.28 212 CYS A C 1
ATOM 1733 O O . CYS A 1 212 ? 22.095 -6.693 -29.234 1.00 51.28 212 CYS A O 1
ATOM 1735 N N . LEU A 1 213 ? 24.315 -6.643 -29.555 1.00 52.66 213 LEU A N 1
ATOM 1736 C CA . LEU A 1 213 ? 24.295 -7.315 -30.859 1.00 52.66 213 LEU A CA 1
ATOM 1737 C C . LEU A 1 213 ? 23.862 -8.784 -30.756 1.00 52.66 213 LEU A C 1
ATOM 1739 O O . LEU A 1 213 ? 23.069 -9.235 -31.578 1.00 52.66 213 LEU A O 1
ATOM 1743 N N . PHE A 1 214 ? 24.298 -9.518 -29.727 1.00 52.28 214 PHE A N 1
ATOM 1744 C CA . PHE A 1 214 ? 23.912 -10.922 -29.544 1.00 52.28 214 PHE A CA 1
ATOM 1745 C C . PHE A 1 214 ? 22.418 -11.083 -29.213 1.00 52.28 214 PHE A C 1
ATOM 1747 O O . PHE A 1 214 ? 21.774 -12.018 -29.684 1.00 52.28 214 PHE A O 1
ATOM 1754 N N . LEU A 1 215 ? 21.829 -10.149 -28.456 1.00 48.09 215 LEU A N 1
ATOM 1755 C CA . LEU A 1 215 ? 20.395 -10.174 -28.137 1.00 48.09 215 LEU A CA 1
ATOM 1756 C C . LEU A 1 215 ? 19.506 -9.791 -29.330 1.00 48.09 215 LEU A C 1
ATOM 1758 O O . LEU A 1 215 ? 18.419 -10.344 -29.472 1.00 48.09 215 LEU A O 1
ATOM 1762 N N . VAL A 1 216 ? 19.958 -8.886 -30.203 1.00 56.38 216 VAL A N 1
ATOM 1763 C CA . VAL A 1 216 ? 19.226 -8.540 -31.436 1.00 56.38 216 VAL A CA 1
ATOM 1764 C C . VAL A 1 216 ? 19.335 -9.676 -32.458 1.00 56.38 216 VAL A C 1
ATOM 1766 O O . VAL A 1 216 ? 18.320 -10.135 -32.976 1.00 56.38 216 VAL A O 1
ATOM 1769 N N . ALA A 1 217 ? 20.539 -10.218 -32.663 1.00 52.94 217 ALA A N 1
ATOM 1770 C CA . ALA A 1 217 ? 20.765 -11.308 -33.606 1.00 52.94 217 ALA A CA 1
ATOM 1771 C C . ALA A 1 217 ? 20.021 -12.598 -33.222 1.00 52.94 217 ALA A C 1
ATOM 1773 O O . ALA A 1 217 ? 19.497 -13.276 -34.098 1.00 52.94 217 ALA A O 1
ATOM 1774 N N . THR A 1 218 ? 19.922 -12.941 -31.932 1.00 52.53 218 THR A N 1
ATOM 1775 C CA . THR A 1 218 ? 19.217 -14.164 -31.494 1.00 52.53 218 THR A CA 1
ATOM 1776 C C . THR A 1 218 ? 17.694 -14.060 -31.609 1.00 52.53 218 THR A C 1
ATOM 1778 O O . THR A 1 218 ? 17.042 -15.067 -31.894 1.00 52.53 218 THR A O 1
ATOM 1781 N N . GLN A 1 219 ? 17.119 -12.860 -31.470 1.00 52.19 219 GLN A N 1
ATOM 1782 C CA . GLN A 1 219 ? 15.691 -12.625 -31.701 1.00 52.19 219 GLN A CA 1
ATOM 1783 C C . GLN A 1 219 ? 15.340 -12.751 -33.197 1.00 52.19 219 GLN A C 1
ATOM 1785 O O . GLN A 1 219 ? 14.335 -13.377 -33.546 1.00 52.19 219 GLN A O 1
ATOM 1790 N N . ASP A 1 220 ? 16.193 -12.228 -34.083 1.00 50.38 220 ASP A N 1
ATOM 1791 C CA . ASP A 1 220 ? 15.997 -12.312 -35.536 1.00 50.38 220 ASP A CA 1
ATOM 1792 C C . ASP A 1 220 ? 16.289 -13.714 -36.092 1.00 50.38 220 ASP A C 1
ATOM 1794 O O . ASP A 1 220 ? 15.495 -14.234 -36.876 1.00 50.38 220 ASP A O 1
ATOM 1798 N N . LEU A 1 221 ? 17.348 -14.393 -35.629 1.00 52.59 221 LEU A N 1
ATOM 1799 C CA . LEU A 1 221 ? 17.659 -15.776 -36.023 1.00 52.59 221 LEU A CA 1
ATOM 1800 C C . LEU A 1 221 ? 16.552 -16.755 -35.626 1.00 52.59 221 LEU A C 1
ATOM 1802 O O . LEU A 1 221 ? 16.216 -17.633 -36.417 1.00 52.59 221 LEU A O 1
ATOM 1806 N N . HIS A 1 222 ? 15.946 -16.600 -34.445 1.00 56.88 222 HIS A N 1
ATOM 1807 C CA . HIS A 1 222 ? 14.827 -17.445 -34.020 1.00 56.88 222 HIS A CA 1
ATOM 1808 C C . HIS A 1 222 ? 13.578 -17.221 -34.887 1.00 56.88 222 HIS A C 1
ATOM 1810 O O . HIS A 1 222 ? 12.902 -18.175 -35.279 1.00 56.88 222 HIS A O 1
ATOM 1816 N N . THR A 1 223 ? 13.289 -15.966 -35.240 1.00 55.88 223 THR A N 1
ATOM 1817 C CA . THR A 1 223 ? 12.139 -15.611 -36.088 1.00 55.88 223 THR A CA 1
ATOM 1818 C C . THR A 1 223 ? 12.331 -16.114 -37.523 1.00 55.88 223 THR A C 1
ATOM 1820 O O . THR A 1 223 ? 11.407 -16.682 -38.110 1.00 55.88 223 THR A O 1
ATOM 1823 N N . LEU A 1 224 ? 13.552 -16.011 -38.056 1.00 56.75 224 LEU A N 1
ATOM 1824 C CA . LEU A 1 224 ? 13.924 -16.528 -39.373 1.00 56.75 224 LEU A CA 1
ATOM 1825 C C . LEU A 1 224 ? 13.942 -18.068 -39.407 1.00 56.75 224 LEU A C 1
ATOM 1827 O O . LEU A 1 224 ? 13.464 -18.668 -40.371 1.00 56.75 224 LEU A O 1
ATOM 1831 N N . MET A 1 225 ? 14.416 -18.728 -38.340 1.00 52.72 225 MET A N 1
ATOM 1832 C CA . MET A 1 225 ? 14.341 -20.190 -38.199 1.00 52.72 225 MET A CA 1
ATOM 1833 C C . MET A 1 225 ? 12.895 -20.685 -38.195 1.00 52.72 225 MET A C 1
ATOM 1835 O O . MET A 1 225 ? 12.588 -21.654 -38.888 1.00 52.72 225 MET A O 1
ATOM 1839 N N . LEU A 1 226 ? 11.995 -20.027 -37.459 1.00 60.19 226 LEU A N 1
ATOM 1840 C CA . LEU A 1 226 ? 10.581 -20.411 -37.408 1.00 60.19 226 LEU A CA 1
ATOM 1841 C C . LEU A 1 226 ? 9.883 -20.241 -38.761 1.00 60.19 226 LEU A C 1
ATOM 1843 O O . LEU A 1 226 ? 9.145 -21.135 -39.176 1.00 60.19 226 LEU A O 1
ATOM 1847 N N . GLN A 1 227 ? 10.157 -19.149 -39.480 1.00 63.34 227 GLN A N 1
ATOM 1848 C CA . GLN A 1 227 ? 9.625 -18.944 -40.831 1.00 63.34 227 GLN A CA 1
ATOM 1849 C C . GLN A 1 227 ? 10.137 -19.999 -41.821 1.00 63.34 227 GLN A C 1
ATOM 1851 O O . GLN A 1 227 ? 9.359 -20.524 -42.619 1.00 63.34 227 GLN A O 1
ATOM 1856 N N . ASN A 1 228 ? 11.420 -20.361 -41.749 1.00 57.69 228 ASN A N 1
ATOM 1857 C CA . ASN A 1 228 ? 11.995 -21.397 -42.609 1.00 57.69 228 ASN A CA 1
ATOM 1858 C C . ASN A 1 228 ? 11.470 -22.800 -42.264 1.00 57.69 228 ASN A C 1
ATOM 1860 O O . ASN A 1 228 ? 11.172 -23.576 -43.169 1.00 57.69 228 ASN A O 1
ATOM 1864 N N . LEU A 1 229 ? 11.257 -23.112 -40.982 1.00 58.19 229 LEU A N 1
ATOM 1865 C CA . LEU A 1 229 ? 10.631 -24.366 -40.547 1.00 58.19 229 LEU A CA 1
ATOM 1866 C C . LEU A 1 229 ? 9.161 -24.469 -40.984 1.00 58.19 229 LEU A C 1
ATOM 1868 O O . LEU A 1 229 ? 8.718 -25.544 -41.387 1.00 58.19 229 LEU A O 1
ATOM 1872 N N . GLN A 1 230 ? 8.405 -23.367 -40.954 1.00 66.00 230 GLN A N 1
ATOM 1873 C CA . GLN A 1 230 ? 7.034 -23.330 -41.476 1.00 66.00 230 GLN A CA 1
ATOM 1874 C C . GLN A 1 230 ? 6.992 -23.511 -42.998 1.00 66.00 230 GLN A C 1
ATOM 1876 O O . GLN A 1 230 ? 6.173 -24.289 -43.486 1.00 66.00 230 GLN A O 1
ATOM 1881 N N . LYS A 1 231 ? 7.902 -22.872 -43.746 1.00 66.25 231 LYS A N 1
ATOM 1882 C CA . LYS A 1 231 ? 8.034 -23.072 -45.200 1.00 66.25 231 LYS A CA 1
ATOM 1883 C C . LYS A 1 231 ? 8.398 -24.512 -45.556 1.00 66.25 231 LYS A C 1
ATOM 1885 O O . LYS A 1 231 ? 7.791 -25.078 -46.456 1.00 66.25 231 LYS A O 1
ATOM 1890 N N . MET A 1 232 ? 9.325 -25.123 -44.819 1.00 65.94 232 MET A N 1
ATOM 1891 C CA . MET A 1 232 ? 9.704 -26.531 -44.994 1.00 65.94 232 MET A CA 1
ATOM 1892 C C . MET A 1 232 ? 8.534 -27.485 -44.715 1.00 65.94 232 MET A C 1
ATOM 1894 O O . MET A 1 232 ? 8.346 -28.452 -45.448 1.00 65.94 232 MET A O 1
ATOM 1898 N N . ARG A 1 233 ? 7.706 -27.208 -43.696 1.00 67.00 233 ARG A N 1
ATOM 1899 C CA . ARG A 1 233 ? 6.489 -27.994 -43.416 1.00 67.00 233 ARG A CA 1
ATOM 1900 C C . ARG A 1 233 ? 5.429 -27.854 -44.508 1.00 67.00 233 ARG A C 1
ATOM 1902 O O . ARG A 1 233 ? 4.839 -28.856 -44.890 1.00 67.00 233 ARG A O 1
ATOM 1909 N N . LEU A 1 234 ? 5.220 -26.643 -45.025 1.00 66.62 234 LEU A N 1
ATOM 1910 C CA . LEU A 1 234 ? 4.295 -26.392 -46.136 1.00 66.62 234 LEU A CA 1
ATOM 1911 C C . LEU A 1 234 ? 4.758 -27.084 -47.421 1.00 66.62 234 LEU A C 1
ATOM 1913 O O . LEU A 1 234 ? 3.954 -27.736 -48.075 1.00 66.62 234 LEU A O 1
ATOM 1917 N N . LEU A 1 235 ? 6.052 -27.017 -47.743 1.00 65.88 235 LEU A N 1
ATOM 1918 C CA . LEU A 1 235 ? 6.635 -27.745 -48.873 1.00 65.88 235 LEU A CA 1
ATOM 1919 C C . LEU A 1 235 ? 6.449 -29.256 -48.729 1.00 65.88 235 LEU A C 1
ATOM 1921 O O . LEU A 1 235 ? 6.056 -29.909 -49.687 1.00 65.88 235 LEU A O 1
ATOM 1925 N N . LYS A 1 236 ? 6.659 -29.806 -47.529 1.00 68.44 236 LYS A N 1
ATOM 1926 C CA . LYS A 1 236 ? 6.470 -31.238 -47.278 1.00 68.44 236 LYS A CA 1
ATOM 1927 C C . LYS A 1 236 ? 5.008 -31.676 -47.437 1.00 68.44 236 LYS A C 1
ATOM 1929 O O . LYS A 1 236 ? 4.756 -32.683 -48.082 1.00 68.44 236 LYS A O 1
ATOM 1934 N N . MET A 1 237 ? 4.056 -30.879 -46.947 1.00 68.94 237 MET A N 1
ATOM 1935 C CA . MET A 1 237 ? 2.623 -31.119 -47.170 1.00 68.94 237 MET A CA 1
ATOM 1936 C C . MET A 1 237 ? 2.230 -31.045 -48.652 1.00 68.94 237 MET A C 1
ATOM 1938 O O . MET A 1 237 ? 1.415 -31.839 -49.107 1.00 68.94 237 MET A O 1
ATOM 1942 N N . VAL A 1 238 ? 2.792 -30.095 -49.406 1.00 69.81 238 VAL A N 1
ATOM 1943 C CA . VAL A 1 238 ? 2.515 -29.944 -50.844 1.00 69.81 238 VAL A CA 1
ATOM 1944 C C . VAL A 1 238 ? 3.103 -31.112 -51.642 1.00 69.81 238 VAL A C 1
ATOM 1946 O O . VAL A 1 238 ? 2.440 -31.614 -52.543 1.00 69.81 238 VAL A O 1
ATOM 1949 N N . MET A 1 239 ? 4.299 -31.597 -51.292 1.00 68.62 239 MET A N 1
ATOM 1950 C CA . MET A 1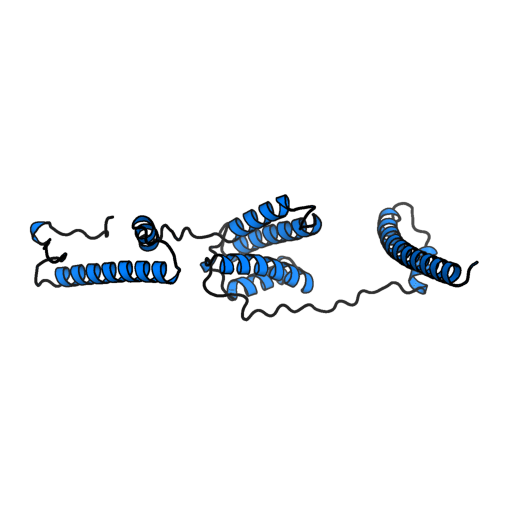 239 ? 4.882 -32.784 -51.934 1.00 68.62 239 MET A CA 1
ATOM 1951 C C . MET A 1 239 ? 4.081 -34.060 -51.619 1.00 68.62 239 MET A C 1
ATOM 1953 O O . MET A 1 239 ? 3.777 -34.820 -52.534 1.00 68.62 239 MET A O 1
ATOM 1957 N N . GLU A 1 240 ? 3.621 -34.235 -50.375 1.00 72.62 240 GLU A N 1
ATOM 1958 C CA . GLU A 1 240 ? 2.773 -35.373 -49.977 1.00 72.62 240 GLU A CA 1
ATOM 1959 C C . GLU A 1 240 ? 1.398 -35.381 -50.678 1.00 72.62 240 GLU A C 1
ATOM 1961 O O . GLU A 1 240 ? 0.872 -36.453 -50.968 1.00 72.62 240 GLU A O 1
ATOM 1966 N N . GLN A 1 241 ? 0.819 -34.218 -51.012 1.00 66.50 241 GLN A N 1
ATOM 1967 C CA . GLN A 1 241 ? -0.441 -34.145 -51.774 1.00 66.50 241 GLN A CA 1
ATOM 1968 C C . GLN A 1 241 ? -0.282 -34.378 -53.282 1.00 66.50 241 GLN A C 1
ATOM 1970 O O . GLN A 1 241 ? -1.258 -34.724 -53.947 1.00 66.50 241 GLN A O 1
ATOM 1975 N N . HIS A 1 242 ? 0.927 -34.211 -53.821 1.00 67.69 242 HIS A N 1
ATOM 1976 C CA . HIS A 1 242 ? 1.213 -34.385 -55.247 1.00 67.69 242 HIS A CA 1
ATOM 1977 C C . HIS A 1 242 ? 1.967 -35.681 -55.584 1.00 67.69 242 HIS A C 1
ATOM 1979 O O . HIS A 1 242 ? 2.270 -35.904 -56.753 1.00 67.69 242 HIS A O 1
ATOM 1985 N N . GLY A 1 243 ? 2.206 -36.560 -54.603 1.00 61.91 243 GLY A N 1
ATOM 1986 C CA . GLY A 1 243 ? 2.771 -37.894 -54.833 1.00 61.91 243 GLY A CA 1
ATOM 1987 C C . GLY A 1 243 ? 4.206 -37.887 -55.371 1.00 61.91 243 GLY A C 1
ATOM 1988 O O . GLY A 1 243 ? 4.540 -38.746 -56.187 1.00 61.91 243 GLY A O 1
ATOM 1989 N N . LEU A 1 244 ? 5.022 -36.920 -54.934 1.00 52.12 244 LEU A N 1
ATOM 1990 C CA . LEU A 1 244 ? 6.471 -36.860 -55.170 1.00 52.12 244 LEU A CA 1
ATOM 1991 C C . LEU A 1 244 ? 7.250 -37.279 -53.920 1.00 52.12 244 LEU A C 1
ATOM 1993 O O . LEU A 1 244 ? 6.871 -36.829 -52.813 1.00 52.12 244 LEU A O 1
#

Sequence (244 aa):
MAIQRKCSPEKWNTRKGCMVGTKDSVKEFNAYLLAFQTKVYEIQRSLLTEGNLVDPELIKRNLTGKDRSAKMFLEIFEEHNENMHRLVGKDYSASTLTKYATCLKSLKLFVQFQYKTSDINVRLMDFKFITSLEMYLKTQKGVGHNTTMGYIKKVKKIVHFCIANKWLNSDPFMAFKVSINKTARTFLSDIEMKRLTEKDLKFGDWRKLGICLFLVATQDLHTLMLQNLQKMRLLKMVMEQHGL

Radius of gyration: 31.99 Å; chains: 1; bounding box: 73×52×100 Å

InterPro domains:
  IPR010998 Integrase/recombinase, N-terminal [G3DSA:1.10.150.130] (66-183)
  IPR011010 DNA breaking-rejoining enzyme, catalytic core [SSF56349] (88-213)
  IPR025269 Phage integrase SAM-like domain [PF13102] (72-178)
  IPR035386 Arm, DNA-binding domain [PF17293] (2-60)

Secondary structure (DSSP, 8-state):
---S----GGGEETTTTEE--SSHHHHHHHHHHHHHHHHHHHHHHHHHHTT----HHHHHHHHTTTT----BHHHHHHHHHHHHHHTBTTTB-HHHHHHHHHHHHHHHHHHHHHHSSSS-BGGG--HHHHHHHHHHHHHTS---HHHHHHHHHHHHHHHHHHHHTTS-SS-TTTT----------PPPPHHHHHHHHSS---TTTHHHHHHHHHHHHHHHHHHHHHHHHHHHHHHHHHHHHHT-